Protein AF-A0A844WUI6-F1 (afdb_monomer_lite)

Secondary structure (DSSP, 8-state):
-HHHHHHHTS-S-------HHHHHHHHHHHHHS--HHHHHHTS--GGGS-PPTT----SSS---TTGGGTT-TTS-GGG-----SSEETHHHHHHHHHHHHHHHS-TT--EEEEEEE----HHHHHHTT-----TTTTSEEEEEEE-S-TTS-HHHHHHHHHHHHHHHS-EEESSSSSSSEEE-B-SSS--TT-S-B-SSSEEEE-TTS-GGGS-GGGEESSHHHHH-S-HHHHHHTT-

Foldseek 3Di:
DLLLCCCQPVVHHSPVDCDPVVLVSVLVLPVVQACQQQQVLAFAPLVVFDFDPPDDDDPRQEDQPPVVQQLPPVDQLFQRLTQQRAAQLVVVVLSSQLQSCLCRVDPQNKHWPHFNYAAYYQRNCVRVVNNRGCQRSRWKTKTAMDGDDPVADLQNSQVVSVVSCVVGVQEDEDQPDAQGKYWDDEDPPDDPPRPTYDRRIIMIGRSSYDSVSRHSQSGDHGSCSSSDDRSVVVVVVVD

Radius of gyration: 18.49 Å; chains: 1; bounding box: 54×36×48 Å

Sequence (239 aa):
MIKQFQRDYMQVEETGVVDMNVIKAIDEFQDEYPIETYFTQAKCKCSTLKLVEGDKVCGGFGNGKFEKQKQDANTIEMYRKYEYPGLHRTLFWVLRAWKFYLSHFDQRNMKIELVKSGYRCWSDNNAHNFRKSTNHMGKALDIHMIYNNTKISLENLCDDAREVMISYCNAHYRWQVKNVISLEVGIREKKPEDTAIAATWIHFDVRSFELKYLEDKYFVKSAEQVNGLSMLSLITNKG

pLDDT: mean 94.05, std 6.81, range [44.25, 98.75]

Structure (mmCIF, N/CA/C/O backbone):
data_AF-A0A844WUI6-F1
#
_entry.id   AF-A0A844WUI6-F1
#
loop_
_atom_site.group_PDB
_atom_site.id
_atom_site.type_symbol
_atom_site.label_atom_id
_atom_site.label_alt_id
_atom_site.label_comp_id
_atom_site.label_asym_id
_atom_site.label_entity_id
_atom_site.label_seq_id
_atom_site.pdbx_PDB_ins_code
_atom_site.Cartn_x
_atom_site.Cartn_y
_atom_site.Cartn_z
_atom_site.occupancy
_atom_site.B_iso_or_equiv
_atom_site.auth_seq_id
_atom_site.auth_comp_id
_atom_site.auth_asym_id
_atom_site.auth_atom_id
_atom_site.pdbx_PDB_model_num
ATOM 1 N N . MET A 1 1 ? -11.986 -9.551 10.538 1.00 80.31 1 MET A N 1
ATOM 2 C CA . MET A 1 1 ? -12.064 -8.304 9.747 1.00 80.31 1 MET A CA 1
ATOM 3 C C . MET A 1 1 ? -13.369 -7.552 10.001 1.00 80.31 1 MET A C 1
ATOM 5 O O . MET A 1 1 ? -13.296 -6.532 10.657 1.00 80.31 1 MET A O 1
ATOM 9 N N . ILE A 1 2 ? -14.554 -8.056 9.615 1.00 92.75 2 ILE A N 1
ATOM 10 C CA . ILE A 1 2 ? -15.824 -7.322 9.850 1.00 92.75 2 ILE A CA 1
ATOM 11 C C . ILE A 1 2 ? -16.160 -7.148 11.334 1.00 92.75 2 ILE A C 1
ATOM 13 O O . ILE A 1 2 ? -16.448 -6.038 11.752 1.00 92.75 2 ILE A O 1
ATOM 17 N N . LYS A 1 3 ? -16.030 -8.202 12.148 1.00 95.88 3 LYS A N 1
ATOM 18 C CA . LYS A 1 3 ? -16.217 -8.104 13.607 1.00 95.88 3 LYS A CA 1
ATOM 19 C C . LYS A 1 3 ? -15.336 -7.028 14.252 1.00 95.88 3 LYS A C 1
ATOM 21 O O . LYS A 1 3 ? -15.798 -6.219 15.037 1.00 95.88 3 LYS A O 1
ATOM 26 N N . GLN A 1 4 ? -14.072 -6.975 13.836 1.00 95.00 4 GLN A N 1
ATOM 27 C CA . GLN A 1 4 ? -13.126 -5.965 14.297 1.00 95.00 4 GLN A CA 1
ATOM 28 C C . GLN A 1 4 ? -13.537 -4.549 13.875 1.00 95.00 4 GLN A C 1
ATOM 30 O O . GLN A 1 4 ? -13.488 -3.646 14.695 1.00 95.00 4 GLN A O 1
ATOM 35 N N . PHE A 1 5 ? -13.998 -4.361 12.637 1.00 96.19 5 PHE A N 1
ATOM 36 C CA . PHE A 1 5 ? -14.517 -3.073 12.172 1.00 96.19 5 PHE A CA 1
ATOM 37 C C . PHE A 1 5 ? -15.772 -2.633 12.947 1.00 96.19 5 PHE A C 1
ATOM 39 O O . PHE A 1 5 ? -15.874 -1.476 13.348 1.00 96.19 5 PHE A O 1
ATOM 46 N N . GLN A 1 6 ? -16.691 -3.566 13.223 1.00 97.56 6 GLN A N 1
ATOM 47 C CA . GLN A 1 6 ? -17.888 -3.317 14.032 1.00 97.56 6 GLN A CA 1
ATOM 48 C C . GLN A 1 6 ? -17.541 -2.882 15.462 1.00 97.56 6 GLN A C 1
ATOM 50 O O . GLN A 1 6 ? -18.113 -1.916 15.956 1.00 97.56 6 GLN A O 1
ATOM 55 N N . ARG A 1 7 ? -16.578 -3.547 16.110 1.00 96.62 7 ARG A N 1
ATOM 56 C CA . ARG A 1 7 ? -16.126 -3.169 17.455 1.00 96.62 7 ARG A CA 1
ATOM 57 C C . ARG A 1 7 ? -15.369 -1.847 17.457 1.00 96.62 7 ARG A C 1
ATOM 59 O O . ARG A 1 7 ? -15.679 -0.968 18.252 1.00 96.62 7 ARG A O 1
ATOM 66 N N . ASP A 1 8 ? -14.342 -1.741 16.620 1.00 96.12 8 ASP A N 1
ATOM 67 C CA . ASP A 1 8 ? -13.336 -0.692 16.769 1.00 96.12 8 ASP A CA 1
ATOM 68 C C . ASP A 1 8 ? -13.827 0.635 16.172 1.00 96.12 8 ASP A C 1
ATOM 70 O O . ASP A 1 8 ? -13.679 1.670 16.815 1.00 96.12 8 ASP A O 1
ATOM 74 N N . TYR A 1 9 ? -14.419 0.608 14.970 1.00 97.06 9 TYR A N 1
ATOM 75 C CA . TYR A 1 9 ? -14.884 1.813 14.273 1.00 97.06 9 TYR A CA 1
ATOM 76 C C . TYR A 1 9 ? -16.357 2.112 14.552 1.00 97.06 9 TYR A C 1
ATOM 78 O O . TYR A 1 9 ? -16.684 3.205 15.001 1.00 97.06 9 TYR A O 1
ATOM 86 N N . MET A 1 10 ? -17.248 1.139 14.325 1.00 97.31 10 MET A N 1
ATOM 87 C CA . MET A 1 10 ? -18.690 1.371 14.496 1.00 97.31 10 MET A CA 1
ATOM 88 C C . MET A 1 10 ? -19.119 1.416 15.969 1.00 97.31 10 MET A C 1
ATOM 90 O O . MET A 1 10 ? -20.184 1.946 16.268 1.00 97.31 10 MET A O 1
ATOM 94 N N . GLN A 1 11 ? -18.318 0.844 16.876 1.00 96.62 11 GLN A N 1
ATOM 95 C CA . GLN A 1 11 ? -18.611 0.731 18.309 1.00 96.62 11 GLN A CA 1
ATOM 96 C C . GLN A 1 11 ? -19.948 0.027 18.605 1.00 96.62 11 GLN A C 1
ATOM 98 O O . GLN A 1 11 ? -20.700 0.416 19.500 1.00 96.62 11 GLN A O 1
ATOM 103 N N . VAL A 1 12 ? -20.234 -1.042 17.854 1.00 96.81 12 VAL A N 1
ATOM 104 C CA . VAL A 1 12 ? -21.429 -1.892 18.002 1.00 96.81 12 VAL A CA 1
ATOM 105 C C . VAL A 1 12 ? -21.049 -3.348 18.293 1.00 96.81 12 VAL A C 1
ATOM 107 O O . VAL A 1 12 ? -19.878 -3.727 18.245 1.00 96.81 12 VAL A O 1
ATOM 110 N N . GLU A 1 13 ? -22.045 -4.189 18.586 1.00 95.62 13 GLU A N 1
ATOM 111 C CA . GLU A 1 13 ? -21.840 -5.626 18.792 1.00 95.62 13 GLU A CA 1
ATOM 112 C C . GLU A 1 13 ? -21.212 -6.310 17.561 1.00 95.62 13 GLU A C 1
ATOM 114 O O . GLU A 1 13 ? -21.586 -6.071 16.411 1.00 95.62 13 GLU A O 1
ATOM 119 N N . GLU A 1 14 ? -20.276 -7.227 17.812 1.00 96.50 14 GLU A N 1
ATOM 120 C CA . GLU A 1 14 ? -19.499 -7.951 16.799 1.00 96.50 14 GLU A CA 1
ATOM 121 C C . GLU A 1 14 ? -20.254 -9.119 16.153 1.00 96.50 14 GLU A C 1
ATOM 123 O O . GLU A 1 14 ? -19.810 -10.279 16.156 1.00 96.50 14 GLU A O 1
ATOM 128 N N . THR A 1 15 ? -21.405 -8.821 15.561 1.00 96.25 15 THR A N 1
ATOM 129 C CA . THR A 1 15 ? -22.266 -9.829 14.928 1.00 96.25 15 THR A CA 1
ATOM 130 C C . THR A 1 15 ? -21.562 -10.533 13.763 1.00 96.25 15 THR A C 1
ATOM 132 O O . THR A 1 15 ? -21.819 -11.702 13.479 1.00 96.25 15 THR A O 1
ATOM 135 N N . GLY A 1 16 ? -20.634 -9.845 13.091 1.00 95.62 16 GLY A N 1
ATOM 136 C CA . GLY A 1 16 ? -19.990 -10.292 11.857 1.00 95.62 16 GLY A CA 1
ATOM 137 C C . GLY A 1 16 ? -20.902 -10.234 10.628 1.00 95.62 16 GLY A C 1
ATOM 138 O O . GLY A 1 16 ? -20.466 -10.613 9.541 1.00 95.62 16 GLY A O 1
ATOM 139 N N . VAL A 1 17 ? -22.142 -9.767 10.787 1.00 95.31 17 VAL A N 1
ATOM 140 C CA . VAL A 1 17 ? -23.123 -9.613 9.710 1.00 95.31 17 VAL A CA 1
ATOM 141 C C . VAL A 1 17 ? -22.886 -8.284 8.999 1.00 95.31 17 VAL A C 1
ATOM 143 O O . VAL A 1 17 ? -22.816 -7.244 9.643 1.00 95.31 17 VAL A O 1
ATOM 146 N N . VAL A 1 18 ? -22.782 -8.313 7.670 1.00 93.94 18 VAL A N 1
ATOM 147 C CA . VAL A 1 18 ? -22.685 -7.104 6.839 1.00 93.94 18 VAL A CA 1
ATOM 148 C C . VAL A 1 18 ? -24.097 -6.652 6.475 1.00 93.94 18 VAL A C 1
ATOM 150 O O . VAL A 1 18 ? -24.656 -7.086 5.469 1.00 93.94 18 VAL A O 1
ATOM 153 N N . ASP A 1 19 ? -24.688 -5.827 7.335 1.00 93.75 19 ASP A N 1
ATOM 154 C CA . ASP A 1 19 ? -25.994 -5.205 7.115 1.00 93.75 19 ASP A CA 1
ATOM 155 C C . ASP A 1 19 ? -25.863 -3.798 6.503 1.00 93.75 19 ASP A C 1
ATOM 157 O O . ASP A 1 19 ? -24.768 -3.330 6.177 1.00 93.75 19 ASP A O 1
ATOM 161 N N . MET A 1 20 ? -26.988 -3.092 6.352 1.00 93.75 20 MET A N 1
ATOM 162 C CA . MET A 1 20 ? -26.961 -1.742 5.790 1.00 93.75 20 MET A CA 1
ATOM 163 C C . MET A 1 20 ? -26.235 -0.710 6.656 1.00 93.75 20 MET A C 1
ATOM 165 O O . MET A 1 20 ? -25.758 0.284 6.110 1.00 93.75 20 MET A O 1
ATOM 169 N N . ASN A 1 21 ? -26.125 -0.921 7.967 1.00 95.25 21 ASN A N 1
ATOM 170 C CA . ASN A 1 21 ? -25.366 -0.022 8.831 1.00 95.25 21 ASN A CA 1
ATOM 171 C C . ASN A 1 21 ? -23.865 -0.236 8.625 1.00 95.25 21 ASN A C 1
ATOM 173 O O . ASN A 1 21 ? -23.134 0.739 8.495 1.00 95.25 21 ASN A O 1
ATOM 177 N N . VAL A 1 22 ? -23.417 -1.490 8.493 1.00 95.88 22 VAL A N 1
ATOM 178 C CA . VAL A 1 22 ? -22.022 -1.800 8.136 1.00 95.88 22 VAL A CA 1
ATOM 179 C C . VAL A 1 22 ? -21.662 -1.200 6.778 1.00 95.88 22 VAL A C 1
ATOM 181 O O . VAL A 1 22 ? -20.587 -0.630 6.626 1.00 95.88 22 VAL A O 1
ATOM 184 N N . ILE A 1 23 ? -22.557 -1.295 5.793 1.00 94.56 23 ILE A N 1
ATOM 185 C CA . ILE A 1 23 ? -22.323 -0.728 4.460 1.00 94.56 23 ILE A CA 1
ATOM 186 C C . ILE A 1 23 ? -22.157 0.795 4.509 1.00 94.56 23 ILE A C 1
ATOM 188 O O . ILE A 1 23 ? -21.194 1.307 3.943 1.00 94.56 23 ILE A O 1
ATOM 192 N N . LYS A 1 24 ? -23.049 1.505 5.209 1.00 95.31 24 LYS A N 1
ATOM 193 C CA . LYS A 1 24 ? -22.931 2.960 5.396 1.00 95.31 24 LYS A CA 1
ATOM 194 C C . LYS A 1 24 ? -21.651 3.331 6.141 1.00 95.31 24 LYS A C 1
ATOM 196 O O . LYS A 1 24 ? -20.942 4.222 5.696 1.00 95.31 24 LYS A O 1
ATOM 201 N N . ALA A 1 25 ? -21.309 2.587 7.191 1.00 97.06 25 ALA A N 1
ATOM 202 C CA . ALA A 1 25 ? -20.088 2.812 7.955 1.00 97.06 25 ALA A CA 1
ATOM 203 C C . ALA A 1 25 ? -18.814 2.621 7.110 1.00 97.06 25 ALA A C 1
ATOM 205 O O . ALA A 1 25 ? -17.827 3.312 7.327 1.00 97.06 25 ALA A O 1
ATOM 206 N N . ILE A 1 26 ? -18.804 1.709 6.130 1.00 95.69 26 ILE A N 1
ATOM 207 C CA . ILE A 1 26 ? -17.669 1.572 5.199 1.00 95.69 26 ILE A CA 1
ATOM 208 C C . ILE A 1 26 ? -17.526 2.820 4.317 1.00 95.69 26 ILE A C 1
ATOM 210 O O . ILE A 1 26 ? -16.400 3.270 4.092 1.00 95.69 26 ILE A O 1
ATOM 214 N N . ASP A 1 27 ? -18.642 3.369 3.828 1.00 95.31 27 ASP A N 1
ATOM 215 C CA . ASP A 1 27 ? -18.644 4.604 3.037 1.00 95.31 27 ASP A CA 1
ATOM 216 C C . ASP A 1 27 ? -18.188 5.803 3.901 1.00 95.31 27 ASP A C 1
ATOM 218 O O . ASP A 1 27 ? -17.295 6.545 3.499 1.00 95.31 27 ASP A O 1
ATOM 222 N N . GLU A 1 28 ? -18.690 5.928 5.133 1.00 97.12 28 GLU A N 1
ATOM 223 C CA . GLU A 1 28 ? -18.267 6.957 6.103 1.00 97.12 28 GLU A CA 1
ATOM 224 C C . GLU A 1 28 ? -16.770 6.851 6.440 1.00 97.12 28 GLU A C 1
ATOM 226 O O . GLU A 1 28 ? -16.035 7.839 6.372 1.00 97.12 28 GLU A O 1
ATOM 231 N N . PHE A 1 29 ? -16.271 5.636 6.687 1.00 97.12 29 PHE A N 1
ATOM 232 C CA . PHE A 1 29 ? -14.852 5.381 6.936 1.00 97.12 29 PHE A CA 1
ATOM 233 C C . PHE A 1 29 ? -13.970 5.787 5.745 1.00 97.12 29 PHE A C 1
ATOM 235 O O . PHE A 1 29 ? -12.839 6.264 5.897 1.00 97.12 29 PHE A O 1
ATOM 242 N N . GLN A 1 30 ? -14.466 5.597 4.524 1.00 95.88 30 GLN A N 1
ATOM 243 C CA . GLN A 1 30 ? -13.781 6.063 3.327 1.00 95.88 30 GLN A CA 1
ATOM 244 C C . GLN A 1 30 ? -13.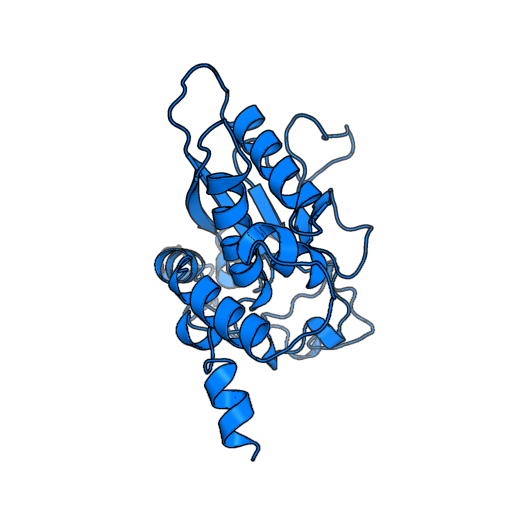734 7.598 3.256 1.00 95.88 30 GLN A C 1
ATOM 246 O O . GLN A 1 30 ? -12.728 8.162 2.817 1.00 95.88 30 GLN A O 1
ATOM 251 N N . ASP A 1 31 ? -14.764 8.297 3.699 1.00 95.31 31 ASP A N 1
ATOM 252 C CA . ASP A 1 31 ? -14.776 9.757 3.636 1.00 95.31 31 ASP A CA 1
ATOM 253 C C . ASP A 1 31 ? -13.916 10.383 4.751 1.00 95.31 31 ASP A C 1
ATOM 255 O O . ASP A 1 31 ? -13.188 11.349 4.509 1.00 95.31 31 ASP A O 1
ATOM 259 N N . GLU A 1 32 ? -13.885 9.777 5.941 1.00 96.88 32 GLU A N 1
ATOM 260 C CA . GLU A 1 32 ? -13.089 10.250 7.085 1.00 96.88 32 GLU A CA 1
ATOM 261 C C . GLU A 1 32 ? -11.569 10.106 6.903 1.00 96.88 32 GLU A C 1
ATOM 263 O O . GLU A 1 32 ? -10.791 10.898 7.445 1.00 96.88 32 GLU A O 1
ATOM 268 N N . TYR A 1 33 ? -11.114 9.103 6.142 1.00 96.62 33 TYR A N 1
ATOM 269 C CA . TYR A 1 33 ? -9.687 8.766 6.030 1.00 96.62 33 TYR A CA 1
ATOM 270 C C . TYR A 1 33 ? -9.085 9.001 4.633 1.00 96.62 33 TYR A C 1
ATOM 272 O O . TYR A 1 33 ? -8.390 8.109 4.146 1.00 96.62 33 TYR A O 1
ATOM 280 N N . PRO A 1 34 ? -9.211 10.187 4.005 1.00 96.56 34 PRO A N 1
ATOM 281 C CA . PRO A 1 34 ? -8.860 10.433 2.598 1.00 96.56 34 PRO A CA 1
ATOM 282 C C . PRO A 1 34 ? -7.427 10.022 2.219 1.00 96.56 34 PRO A C 1
ATOM 284 O O . PRO A 1 34 ? -6.502 10.050 3.050 1.00 96.56 34 PRO A O 1
ATOM 287 N N . ILE A 1 35 ? -7.236 9.642 0.951 1.00 97.50 35 ILE A N 1
ATOM 288 C CA . ILE A 1 35 ? -5.990 9.040 0.435 1.00 97.50 35 ILE A CA 1
ATOM 289 C C . ILE A 1 35 ? -5.405 9.744 -0.793 1.00 97.50 35 ILE A C 1
ATOM 291 O O . ILE A 1 35 ? -4.361 9.326 -1.283 1.00 97.50 35 ILE A O 1
ATOM 295 N N . GLU A 1 36 ? -6.017 10.817 -1.280 1.00 97.81 36 GLU A N 1
ATOM 296 C CA . GLU A 1 36 ? -5.705 11.496 -2.545 1.00 97.81 36 GLU A CA 1
ATOM 297 C C . GLU A 1 36 ? -4.240 11.951 -2.604 1.00 97.81 36 GLU A C 1
ATOM 299 O O . GLU A 1 36 ? -3.520 11.676 -3.574 1.00 97.81 36 GLU A O 1
ATOM 304 N N . THR A 1 37 ? -3.765 12.588 -1.530 1.00 98.00 37 THR A N 1
ATOM 305 C CA . THR A 1 37 ? -2.371 13.036 -1.403 1.00 98.00 37 THR A CA 1
ATOM 306 C C . THR A 1 37 ? -1.406 11.852 -1.415 1.00 98.00 37 THR A C 1
ATOM 308 O O . THR A 1 37 ? -0.438 11.850 -2.177 1.00 98.00 37 THR A O 1
ATOM 311 N N . TYR A 1 38 ? -1.691 10.808 -0.633 1.00 98.38 38 TYR A N 1
ATOM 312 C CA . TYR A 1 38 ? -0.857 9.605 -0.556 1.00 98.38 38 TYR A CA 1
ATOM 313 C C . TYR A 1 38 ? -0.834 8.840 -1.885 1.00 98.38 38 TYR A C 1
ATOM 315 O O . TYR A 1 38 ? 0.219 8.381 -2.326 1.00 98.38 38 TYR A O 1
ATOM 323 N N . PHE A 1 39 ? -1.973 8.757 -2.573 1.00 98.56 39 PHE A N 1
ATOM 324 C CA . PHE A 1 39 ? -2.087 8.131 -3.886 1.00 98.56 39 PHE A CA 1
ATOM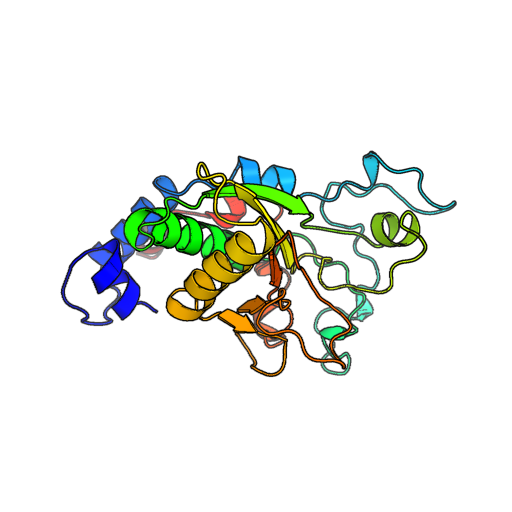 325 C C . PHE A 1 39 ? -1.269 8.882 -4.935 1.00 98.56 39 PHE A C 1
ATOM 327 O O . PHE A 1 39 ? -0.542 8.276 -5.723 1.00 98.56 39 PHE A O 1
ATOM 334 N N . THR A 1 40 ? -1.336 10.214 -4.924 1.00 98.38 40 THR A N 1
ATOM 335 C CA . THR A 1 40 ? -0.541 11.054 -5.826 1.00 98.38 40 THR A CA 1
ATOM 336 C C . THR A 1 40 ? 0.955 10.864 -5.590 1.00 98.38 40 THR A C 1
ATOM 338 O O . THR A 1 40 ? 1.709 10.680 -6.545 1.00 98.38 40 THR A O 1
ATOM 341 N N . GLN A 1 41 ? 1.380 10.825 -4.326 1.00 98.56 41 GLN A N 1
ATOM 342 C CA . GLN A 1 41 ? 2.769 10.574 -3.937 1.00 98.56 41 GLN A CA 1
ATOM 343 C C . GLN A 1 41 ? 3.268 9.168 -4.317 1.00 98.56 41 GLN A C 1
ATOM 345 O O . GLN A 1 41 ? 4.464 8.987 -4.570 1.00 98.56 41 GLN A O 1
ATOM 350 N N . ALA A 1 42 ? 2.361 8.189 -4.385 1.00 98.62 42 ALA A N 1
ATOM 351 C CA . ALA A 1 42 ? 2.653 6.808 -4.750 1.00 98.62 42 ALA A CA 1
ATOM 352 C C . ALA A 1 42 ? 2.892 6.600 -6.256 1.00 98.62 42 ALA A C 1
ATOM 354 O O . ALA A 1 42 ? 3.329 5.520 -6.647 1.00 98.62 42 ALA A O 1
ATOM 355 N N . LYS A 1 43 ? 2.615 7.583 -7.123 1.00 98.56 43 LYS A N 1
ATOM 356 C CA . LYS A 1 43 ? 2.861 7.457 -8.569 1.00 98.56 43 LYS A CA 1
ATOM 357 C C . LYS A 1 43 ? 4.359 7.340 -8.872 1.00 98.56 43 LYS A C 1
ATOM 359 O O . LYS A 1 43 ? 5.205 7.876 -8.155 1.00 98.56 43 LYS A O 1
ATOM 364 N N . CYS A 1 44 ? 4.685 6.650 -9.964 1.00 98.44 44 CYS A N 1
ATOM 365 C CA . CYS A 1 44 ? 6.068 6.474 -10.391 1.00 98.44 44 CYS A CA 1
ATOM 366 C C . CYS A 1 44 ? 6.746 7.805 -10.727 1.00 98.44 44 CYS A C 1
ATOM 368 O O . CYS A 1 44 ? 6.172 8.644 -11.420 1.00 98.44 44 CYS A O 1
ATOM 370 N N . LYS A 1 45 ? 7.997 7.962 -10.277 1.00 97.19 45 LYS A N 1
ATOM 371 C CA . LYS A 1 45 ? 8.789 9.195 -10.407 1.00 97.19 45 LYS A CA 1
ATOM 372 C C . LYS A 1 45 ? 9.817 9.131 -11.540 1.00 97.19 45 LYS A C 1
ATOM 374 O O . LYS A 1 45 ? 10.660 10.008 -11.645 1.00 97.19 45 LYS A O 1
ATOM 379 N N . CYS A 1 46 ? 9.737 8.138 -12.432 1.00 97.75 46 CYS A N 1
ATOM 380 C CA . CYS A 1 46 ? 10.691 7.981 -13.538 1.00 97.75 46 CYS A CA 1
ATOM 381 C C . CYS A 1 46 ? 10.806 9.209 -14.463 1.00 97.75 46 CYS A C 1
ATOM 383 O O . CYS A 1 46 ? 11.848 9.399 -15.080 1.00 97.75 46 CYS A O 1
ATOM 385 N N . SER A 1 47 ? 9.781 10.066 -14.534 1.00 96.94 47 SER A N 1
ATOM 386 C CA . SER A 1 47 ? 9.822 11.331 -15.280 1.00 96.94 47 SER A CA 1
ATOM 387 C C . SER A 1 47 ? 10.812 12.349 -14.709 1.00 96.94 47 SER A C 1
ATOM 389 O O . SER A 1 47 ? 11.237 13.248 -15.427 1.00 96.94 47 SER A O 1
ATOM 391 N N . THR A 1 48 ? 11.187 12.221 -13.433 1.00 96.62 48 THR A N 1
ATOM 392 C CA . THR A 1 48 ? 12.139 13.111 -12.757 1.00 96.62 48 THR A CA 1
ATOM 393 C C . THR A 1 48 ? 13.562 12.552 -12.758 1.00 96.62 48 THR A C 1
ATOM 395 O O . THR A 1 48 ? 14.436 13.111 -12.099 1.00 96.62 48 THR A O 1
ATOM 398 N N . LEU A 1 49 ? 13.799 11.417 -13.422 1.00 96.69 49 LEU A N 1
ATOM 399 C CA . LEU A 1 49 ? 15.080 10.716 -13.423 1.00 96.69 49 LEU A CA 1
ATOM 400 C C . LEU A 1 49 ? 15.779 10.853 -14.776 1.00 96.69 49 LEU A C 1
ATOM 402 O O . LEU A 1 49 ? 15.144 10.964 -15.824 1.00 96.69 49 LEU A O 1
ATOM 406 N N . LYS A 1 50 ? 17.111 10.756 -14.760 1.00 97.12 50 LYS A N 1
ATOM 407 C CA . LYS A 1 50 ? 17.891 10.526 -15.978 1.00 97.12 50 LYS A CA 1
ATOM 408 C C . LYS A 1 50 ? 17.762 9.053 -16.364 1.00 97.12 50 LYS A C 1
ATOM 410 O O . LYS A 1 50 ? 18.357 8.193 -15.720 1.00 97.12 50 LYS A O 1
ATOM 415 N N . LEU A 1 51 ? 16.961 8.772 -17.387 1.00 97.31 51 LEU A N 1
ATOM 416 C CA . LEU A 1 51 ? 16.722 7.406 -17.848 1.00 97.31 51 LEU A CA 1
ATOM 417 C C . LEU A 1 51 ? 17.925 6.833 -18.602 1.00 97.31 51 LEU A C 1
ATOM 419 O O . LEU A 1 51 ? 18.720 7.565 -19.196 1.00 97.31 51 LEU A O 1
ATOM 423 N N . VAL A 1 52 ? 18.029 5.504 -18.579 1.00 96.88 52 VAL A N 1
ATOM 424 C CA . VAL A 1 52 ? 18.947 4.752 -19.440 1.00 96.88 52 VAL A CA 1
ATOM 425 C C . VAL A 1 52 ? 18.486 4.884 -20.894 1.00 96.88 52 VAL A C 1
ATOM 427 O O . VAL A 1 52 ? 17.292 5.008 -21.170 1.00 96.88 52 VAL A O 1
ATOM 430 N N . GLU A 1 53 ? 19.428 4.873 -21.834 1.00 96.38 53 GLU A N 1
ATOM 431 C CA . GLU A 1 53 ? 19.119 4.934 -23.261 1.00 96.38 53 GLU A CA 1
ATOM 432 C C . GLU A 1 53 ? 18.129 3.828 -23.671 1.00 96.38 53 GLU A C 1
ATOM 434 O O . GLU A 1 53 ? 18.269 2.665 -23.291 1.00 96.38 53 GLU A O 1
ATOM 439 N N . GLY A 1 54 ? 17.090 4.208 -24.421 1.00 94.12 54 GLY A N 1
ATOM 440 C CA . GLY A 1 54 ? 16.024 3.307 -24.871 1.00 94.12 54 GLY A CA 1
ATOM 441 C C . GLY A 1 54 ? 14.870 3.100 -23.881 1.00 94.12 54 GLY A C 1
ATOM 442 O O . GLY A 1 54 ? 13.823 2.580 -24.278 1.00 94.12 54 GLY A O 1
ATOM 443 N N . ASP A 1 55 ? 14.999 3.531 -22.623 1.00 96.25 55 ASP A N 1
ATOM 444 C CA . ASP A 1 55 ? 13.881 3.521 -21.679 1.00 96.25 55 ASP A CA 1
ATOM 445 C C . ASP A 1 55 ? 12.899 4.680 -21.914 1.00 96.25 55 ASP A C 1
ATOM 447 O O . ASP A 1 55 ? 13.238 5.727 -22.465 1.00 96.25 55 ASP A O 1
ATOM 451 N N . LYS A 1 56 ? 11.644 4.480 -21.491 1.00 96.69 56 LYS A N 1
ATOM 452 C CA . LYS A 1 56 ? 10.550 5.440 -21.679 1.00 96.69 56 LYS A CA 1
ATOM 453 C C . LYS A 1 56 ? 9.960 5.854 -20.340 1.00 96.69 56 LYS A C 1
ATOM 455 O O . LYS A 1 56 ? 9.657 5.008 -19.498 1.00 96.69 56 LYS A O 1
ATOM 460 N N . VAL A 1 57 ? 9.714 7.151 -20.182 1.00 97.50 57 VAL A N 1
ATOM 461 C CA . VAL A 1 57 ? 8.920 7.680 -19.068 1.00 97.50 57 VAL A CA 1
ATOM 462 C C . VAL A 1 57 ? 7.528 7.041 -19.097 1.00 97.50 57 VAL A C 1
ATOM 464 O O . VAL A 1 57 ? 6.904 6.972 -20.154 1.00 97.50 57 VAL A O 1
ATOM 467 N N . CYS A 1 58 ? 7.044 6.571 -17.946 1.00 97.69 58 CYS A N 1
ATOM 468 C CA . CYS A 1 58 ? 5.684 6.049 -17.807 1.00 97.69 58 CYS A CA 1
ATOM 469 C C . CYS A 1 58 ? 4.705 7.127 -17.320 1.00 97.69 58 CYS A C 1
ATOM 471 O O . CYS A 1 58 ? 5.104 8.098 -16.679 1.00 97.69 58 CYS A O 1
ATOM 473 N N . GLY A 1 59 ? 3.403 6.916 -17.534 1.00 96.06 59 GLY A N 1
ATOM 474 C CA . GLY A 1 59 ? 2.329 7.799 -17.045 1.00 96.06 59 GLY A CA 1
ATOM 475 C C . GLY A 1 59 ? 2.023 7.677 -15.543 1.00 96.06 59 GLY A C 1
ATOM 476 O O . GLY A 1 59 ? 0.895 7.922 -15.128 1.00 96.06 59 GLY A O 1
ATOM 477 N N . GLY A 1 60 ? 2.989 7.223 -14.739 1.00 97.56 60 GLY A N 1
ATOM 478 C CA . GLY A 1 60 ? 2.845 6.958 -13.303 1.00 97.56 60 GLY A CA 1
ATOM 479 C C . GLY A 1 60 ? 2.659 5.482 -12.924 1.00 97.56 60 GLY A C 1
ATOM 480 O O . GLY A 1 60 ? 2.870 5.152 -11.759 1.00 97.56 60 GLY A O 1
ATOM 481 N N . PHE A 1 61 ? 2.333 4.600 -13.881 1.00 97.81 61 PHE A N 1
ATOM 482 C CA . PHE A 1 61 ? 1.977 3.188 -13.635 1.00 97.81 61 PHE A CA 1
ATOM 483 C C . PHE A 1 61 ? 2.572 2.209 -14.662 1.00 97.81 61 PHE A C 1
ATOM 485 O O . PHE A 1 61 ? 1.859 1.382 -15.228 1.00 97.81 61 PHE A O 1
ATOM 492 N N . GLY A 1 62 ? 3.875 2.318 -14.929 1.00 97.12 62 GLY A N 1
ATOM 493 C CA . GLY A 1 62 ? 4.572 1.399 -15.835 1.00 97.12 62 GLY A CA 1
ATOM 494 C C . GLY A 1 62 ? 4.197 1.568 -17.309 1.00 97.12 62 GLY A C 1
ATOM 495 O O . GLY A 1 62 ? 3.361 2.392 -17.677 1.00 97.12 62 GLY A O 1
ATOM 496 N N . ASN A 1 63 ? 4.870 0.799 -18.159 1.00 96.88 63 ASN A N 1
ATOM 497 C CA . ASN A 1 63 ? 4.696 0.772 -19.611 1.00 96.88 63 ASN A CA 1
ATOM 498 C C . ASN A 1 63 ? 4.210 -0.610 -20.099 1.00 96.88 63 ASN A C 1
ATOM 500 O O . ASN A 1 63 ? 4.346 -0.925 -21.280 1.00 96.88 63 ASN A O 1
ATOM 504 N N . GLY A 1 64 ? 3.682 -1.447 -19.196 1.00 95.69 64 GLY A N 1
ATOM 505 C CA . GLY A 1 64 ? 3.162 -2.782 -19.512 1.00 95.69 64 GLY A CA 1
ATOM 506 C C . GLY A 1 64 ? 4.239 -3.810 -19.871 1.00 95.69 64 GLY A C 1
ATOM 507 O O . GLY A 1 64 ? 3.957 -4.779 -20.577 1.00 95.69 64 GLY A O 1
ATOM 508 N N . LYS A 1 65 ? 5.492 -3.622 -19.429 1.00 96.75 65 LYS A N 1
ATOM 509 C CA . LYS A 1 65 ? 6.562 -4.584 -19.733 1.00 96.75 65 LYS A CA 1
ATOM 510 C C . LYS A 1 65 ? 6.278 -5.956 -19.098 1.00 96.75 65 LYS A C 1
ATOM 512 O O . LYS A 1 65 ? 5.692 -6.064 -18.022 1.00 96.75 65 LYS A O 1
ATOM 517 N N . PHE A 1 66 ? 6.779 -7.005 -19.758 1.00 96.94 66 PHE A N 1
ATOM 518 C CA . PHE A 1 66 ? 6.685 -8.411 -19.331 1.00 96.94 66 PHE A CA 1
ATOM 519 C C . PHE A 1 66 ? 5.252 -8.961 -19.211 1.00 96.94 66 PHE A C 1
ATOM 521 O O . PHE A 1 66 ? 4.993 -9.829 -18.381 1.00 96.94 66 PHE A O 1
ATOM 528 N N . GLU A 1 67 ? 4.335 -8.519 -20.075 1.00 96.81 67 GLU A N 1
ATOM 529 C CA . GLU A 1 67 ? 2.929 -8.957 -20.096 1.00 96.81 67 GLU A CA 1
ATOM 530 C C . GLU A 1 67 ? 2.744 -10.482 -20.157 1.00 96.81 67 GLU A C 1
ATOM 532 O O . GLU A 1 67 ? 1.836 -11.013 -19.532 1.00 96.81 67 GLU A O 1
ATOM 537 N N . LYS A 1 68 ? 3.657 -11.220 -20.803 1.00 96.81 68 LYS A N 1
ATOM 538 C CA . LYS A 1 68 ? 3.623 -12.696 -20.838 1.00 96.81 68 LYS A CA 1
ATOM 539 C C . LYS A 1 68 ? 3.671 -13.362 -19.452 1.00 96.81 68 LYS A C 1
ATOM 541 O O . LYS A 1 68 ? 3.320 -14.528 -19.347 1.00 96.81 68 LYS A O 1
ATOM 546 N N . GLN A 1 69 ? 4.127 -12.656 -18.412 1.00 96.75 69 GLN A N 1
ATOM 547 C CA . GLN A 1 69 ? 4.158 -13.166 -17.034 1.00 96.75 69 GLN A CA 1
ATOM 548 C C . GLN A 1 69 ? 2.893 -12.826 -16.233 1.00 96.75 69 GLN A C 1
ATOM 550 O O . GLN A 1 69 ? 2.763 -13.259 -15.081 1.00 96.75 69 GLN A O 1
ATOM 555 N N . LYS A 1 70 ? 1.971 -12.038 -16.799 1.00 95.12 70 LYS A N 1
ATOM 556 C CA . LYS A 1 70 ? 0.685 -11.716 -16.178 1.00 95.12 70 LYS A CA 1
ATOM 557 C C . LYS A 1 70 ? -0.072 -13.007 -15.900 1.00 95.12 70 LYS A C 1
ATOM 559 O O . LYS A 1 70 ? -0.323 -13.780 -16.816 1.00 95.12 70 LYS A O 1
ATOM 564 N N . GLN A 1 71 ? -0.435 -13.223 -14.636 1.00 94.75 71 GLN A N 1
ATOM 565 C CA . GLN A 1 71 ? -1.206 -14.395 -14.201 1.00 94.75 71 GLN A CA 1
ATOM 566 C C . GLN A 1 71 ? -0.594 -15.757 -14.609 1.00 94.75 71 GLN A C 1
ATOM 568 O O . GLN A 1 71 ? -1.273 -16.779 -14.570 1.00 94.75 71 GLN A O 1
ATOM 573 N N . ASP A 1 72 ? 0.700 -15.809 -14.945 1.00 95.94 72 ASP A N 1
ATOM 574 C CA . ASP A 1 72 ? 1.385 -17.066 -15.256 1.00 95.94 72 ASP A CA 1
ATOM 575 C C . ASP A 1 72 ? 1.683 -17.841 -13.968 1.00 95.94 72 ASP A C 1
ATOM 577 O O . ASP A 1 72 ? 2.587 -17.469 -13.218 1.00 95.94 72 ASP A O 1
ATOM 581 N N . ALA A 1 73 ? 0.957 -18.930 -13.720 1.00 94.38 73 ALA A N 1
ATOM 582 C CA . ALA A 1 73 ? 1.111 -19.755 -12.522 1.00 94.38 73 ALA A CA 1
ATOM 583 C C . ALA A 1 73 ? 2.522 -20.358 -12.346 1.00 94.38 73 ALA A C 1
ATOM 585 O O . ALA A 1 73 ? 2.883 -20.720 -11.227 1.00 94.38 73 ALA A O 1
ATOM 586 N N . ASN A 1 74 ? 3.335 -20.425 -13.408 1.00 95.25 74 ASN A N 1
ATOM 587 C CA . ASN A 1 74 ? 4.707 -20.940 -13.345 1.00 95.25 74 ASN A CA 1
ATOM 588 C C . ASN A 1 74 ? 5.724 -19.894 -12.865 1.00 95.25 74 ASN A C 1
ATOM 590 O O . ASN A 1 74 ? 6.855 -20.235 -12.516 1.00 95.25 74 ASN A O 1
ATOM 594 N N . THR A 1 75 ? 5.335 -18.619 -12.823 1.00 93.62 75 THR A N 1
ATOM 595 C CA . THR A 1 75 ? 6.175 -17.535 -12.319 1.00 93.62 75 THR A CA 1
ATOM 596 C C . THR A 1 75 ? 5.821 -17.247 -10.858 1.00 93.62 75 THR A C 1
ATOM 598 O O . THR A 1 75 ? 4.710 -16.817 -10.539 1.00 93.62 75 THR A O 1
ATOM 601 N N . ILE A 1 76 ? 6.775 -17.435 -9.942 1.00 91.81 76 ILE A N 1
ATOM 602 C CA . ILE A 1 76 ? 6.591 -17.060 -8.530 1.00 91.81 76 ILE A CA 1
ATOM 603 C C . ILE A 1 76 ? 6.471 -15.532 -8.435 1.00 91.81 76 ILE A C 1
ATOM 605 O O . ILE A 1 76 ? 7.308 -14.810 -8.979 1.00 91.81 76 ILE A O 1
ATOM 609 N N . GLU A 1 77 ? 5.469 -15.028 -7.704 1.00 92.88 77 GLU A N 1
ATOM 610 C CA . GLU A 1 77 ? 5.171 -13.586 -7.602 1.00 92.88 77 GLU A CA 1
ATOM 611 C C . GLU A 1 77 ? 6.377 -12.751 -7.174 1.00 92.88 77 GLU A C 1
ATOM 613 O O . GLU A 1 77 ? 6.591 -11.648 -7.677 1.00 92.88 77 GLU A O 1
ATOM 618 N N . MET A 1 78 ? 7.224 -13.300 -6.303 1.00 89.62 78 MET A N 1
ATOM 619 C CA . MET A 1 78 ? 8.416 -12.604 -5.841 1.00 89.62 78 MET A CA 1
ATOM 620 C C . MET A 1 78 ? 9.419 -12.276 -6.964 1.00 89.62 78 MET A C 1
ATOM 622 O O . MET A 1 78 ? 10.174 -11.318 -6.817 1.00 89.62 78 MET A O 1
ATOM 626 N N . TYR A 1 79 ? 9.414 -13.038 -8.061 1.00 91.81 79 TYR A N 1
ATOM 627 C CA . TYR A 1 79 ? 10.305 -12.876 -9.215 1.00 91.81 79 TYR A CA 1
ATOM 628 C C . TYR A 1 79 ? 9.576 -12.384 -10.471 1.00 91.81 79 TYR A C 1
ATOM 630 O O . TYR A 1 79 ? 10.202 -12.211 -11.522 1.00 91.81 79 TYR A O 1
ATOM 638 N N . ARG A 1 80 ? 8.262 -12.150 -10.379 1.00 95.25 80 ARG A N 1
ATOM 639 C CA . ARG A 1 80 ? 7.453 -11.664 -11.494 1.00 95.25 80 ARG A CA 1
ATOM 640 C C . ARG A 1 80 ? 7.908 -10.260 -11.886 1.00 95.25 80 ARG A C 1
ATOM 642 O O . ARG A 1 80 ? 7.953 -9.350 -11.058 1.00 95.25 80 ARG A O 1
ATOM 649 N N . LYS A 1 81 ? 8.244 -10.108 -13.165 1.00 97.06 81 LYS A N 1
ATOM 650 C CA . LYS A 1 81 ? 8.736 -8.881 -13.806 1.00 97.06 81 LYS A CA 1
ATOM 651 C C . LYS A 1 81 ? 7.628 -8.024 -14.409 1.00 97.06 81 LYS A C 1
ATOM 653 O O . LYS A 1 81 ? 7.914 -6.952 -14.932 1.00 97.06 81 LYS A O 1
ATOM 658 N N . TYR A 1 82 ? 6.398 -8.524 -14.393 1.00 97.94 82 TYR A N 1
ATOM 659 C CA . TYR A 1 82 ? 5.248 -7.840 -14.960 1.00 97.94 82 TYR A CA 1
ATOM 660 C C . TYR A 1 82 ? 5.003 -6.486 -14.287 1.00 97.94 82 TYR A C 1
ATOM 662 O O . TYR A 1 82 ? 4.934 -6.389 -13.061 1.00 97.94 82 TYR A O 1
ATOM 670 N N . GLU A 1 83 ? 4.854 -5.450 -15.109 1.00 98.19 83 GLU A N 1
ATOM 671 C CA . GLU A 1 83 ? 4.379 -4.139 -14.678 1.00 98.19 83 GLU A CA 1
ATOM 672 C C . GLU A 1 83 ? 2.854 -4.146 -14.597 1.00 98.19 83 GLU A C 1
ATOM 674 O O . GLU A 1 83 ? 2.168 -3.994 -15.608 1.00 98.19 83 GLU A O 1
ATOM 679 N N . TYR A 1 84 ? 2.328 -4.296 -13.383 1.00 98.12 84 TYR A N 1
ATOM 680 C CA . TYR A 1 84 ? 0.890 -4.249 -13.146 1.00 98.12 84 TYR A CA 1
ATOM 681 C C . TYR A 1 84 ? 0.291 -2.892 -13.556 1.00 98.12 84 TYR A C 1
ATOM 683 O O . TYR A 1 84 ? 0.952 -1.860 -13.393 1.00 98.12 84 TYR A O 1
ATOM 691 N N . PRO A 1 85 ? -0.961 -2.842 -14.049 1.00 97.75 85 PRO A N 1
ATOM 692 C CA . PRO A 1 85 ? -1.524 -1.652 -14.694 1.00 97.75 85 PRO A CA 1
ATOM 693 C C . PRO A 1 85 ? -2.055 -0.596 -13.704 1.00 97.75 85 PRO A C 1
ATOM 695 O O . PRO A 1 85 ? -3.069 0.051 -13.962 1.00 97.75 85 PRO A O 1
ATOM 698 N N . GLY A 1 86 ? -1.382 -0.396 -12.573 1.00 98.44 86 GLY A N 1
ATOM 699 C CA . GLY A 1 86 ? -1.801 0.515 -11.510 1.00 98.44 86 GLY A CA 1
ATOM 700 C C . GLY A 1 86 ? -1.184 0.148 -10.164 1.00 98.44 86 GLY A C 1
ATOM 701 O O . GLY A 1 86 ? -0.286 -0.687 -10.084 1.00 98.44 86 GLY A O 1
ATOM 702 N N . LEU A 1 87 ? -1.683 0.756 -9.093 1.00 98.69 87 LEU A N 1
ATOM 703 C CA . LEU A 1 87 ? -1.394 0.352 -7.717 1.00 98.69 87 LEU A CA 1
ATOM 704 C C . LEU A 1 87 ? -2.513 -0.548 -7.198 1.00 98.69 87 LEU A C 1
ATOM 706 O O . LEU A 1 87 ? -3.686 -0.285 -7.450 1.00 98.69 87 LEU A O 1
ATOM 710 N N . HIS A 1 88 ? -2.163 -1.594 -6.462 1.00 98.62 88 HIS A N 1
ATOM 711 C CA . HIS A 1 88 ? -3.127 -2.527 -5.909 1.00 98.62 88 HIS A CA 1
ATOM 712 C C . HIS A 1 88 ? -4.013 -1.823 -4.876 1.00 98.62 88 HIS A C 1
ATOM 714 O O . HIS A 1 88 ? -3.517 -1.241 -3.907 1.00 98.62 88 HIS A O 1
ATOM 720 N N . ARG A 1 89 ? -5.334 -1.899 -5.053 1.00 97.69 89 ARG A N 1
ATOM 721 C CA . ARG A 1 89 ? -6.316 -1.140 -4.264 1.00 97.69 89 ARG A CA 1
ATOM 722 C C . ARG A 1 89 ? -6.192 -1.370 -2.754 1.00 97.69 89 ARG A C 1
ATOM 724 O O . ARG A 1 89 ? -6.353 -0.430 -1.979 1.00 97.69 89 ARG A O 1
ATOM 731 N N . THR A 1 90 ? -5.856 -2.591 -2.332 1.00 97.56 90 THR A N 1
ATOM 732 C CA . THR A 1 90 ? -5.668 -2.936 -0.910 1.00 97.56 90 THR A CA 1
ATOM 733 C C . THR A 1 90 ? -4.632 -2.060 -0.211 1.00 97.56 90 THR A C 1
ATOM 735 O O . THR A 1 90 ? -4.813 -1.769 0.965 1.00 97.56 90 THR A O 1
ATOM 738 N N . LEU A 1 91 ? -3.594 -1.583 -0.911 1.00 98.56 91 LEU A N 1
ATOM 739 C CA . LEU A 1 91 ? -2.551 -0.752 -0.299 1.00 98.56 91 LEU A CA 1
ATOM 740 C C . LEU A 1 91 ? -3.136 0.500 0.366 1.00 98.56 91 LEU A C 1
ATOM 742 O O . LEU A 1 91 ? -2.723 0.888 1.455 1.00 98.56 91 LEU A O 1
ATOM 746 N N . PHE A 1 92 ? -4.143 1.098 -0.266 1.00 98.44 92 PHE A N 1
ATOM 747 C CA . PHE A 1 92 ? -4.771 2.321 0.220 1.00 98.44 92 PHE A CA 1
ATOM 748 C C . PHE A 1 92 ? -5.856 2.061 1.261 1.00 98.44 92 PHE A C 1
ATOM 750 O O . PHE A 1 92 ? -5.995 2.851 2.187 1.00 98.44 92 PHE A O 1
ATOM 757 N N . TRP A 1 93 ? -6.566 0.933 1.185 1.00 97.44 93 TRP A N 1
ATOM 758 C CA . TRP A 1 93 ? -7.470 0.517 2.266 1.00 97.44 93 TRP A CA 1
ATOM 759 C C . TRP A 1 93 ? -6.711 0.185 3.555 1.00 97.44 93 TRP A C 1
ATOM 761 O O . TRP A 1 93 ? -7.154 0.553 4.639 1.00 97.44 93 TRP A O 1
ATOM 771 N N . VAL A 1 94 ? -5.524 -0.416 3.438 1.00 97.50 94 VAL A N 1
ATOM 772 C CA . VAL A 1 94 ? -4.613 -0.619 4.574 1.00 97.50 94 VAL A CA 1
ATOM 773 C C . VAL A 1 94 ? -4.126 0.718 5.129 1.00 97.50 94 VAL A C 1
ATOM 775 O O . VAL A 1 94 ? -4.133 0.890 6.342 1.00 97.50 94 VAL A O 1
ATOM 778 N N . LEU A 1 95 ? -3.775 1.694 4.279 1.00 97.69 95 LEU A N 1
ATOM 779 C CA . LEU A 1 95 ? -3.434 3.042 4.754 1.00 97.69 95 LEU A CA 1
ATOM 780 C C . LEU A 1 95 ? -4.585 3.693 5.533 1.00 97.69 95 LEU A C 1
ATOM 782 O O . LEU A 1 95 ? -4.326 4.307 6.563 1.00 97.69 95 LEU A O 1
ATOM 786 N N . ARG A 1 96 ? -5.841 3.553 5.085 1.00 97.50 96 ARG A N 1
ATOM 787 C CA . ARG A 1 96 ? -7.019 4.070 5.810 1.00 97.50 96 ARG A CA 1
ATOM 788 C C . ARG A 1 96 ? -7.132 3.449 7.200 1.00 97.50 96 ARG A C 1
ATOM 790 O O . ARG A 1 96 ? -7.151 4.177 8.189 1.00 97.50 96 ARG A O 1
ATOM 797 N N . ALA A 1 97 ? -7.122 2.116 7.266 1.00 96.62 97 ALA A N 1
ATOM 798 C CA . ALA A 1 97 ? -7.141 1.370 8.524 1.00 96.62 97 ALA A CA 1
ATOM 799 C C . ALA A 1 97 ? -5.999 1.807 9.446 1.00 96.62 97 ALA A C 1
ATOM 801 O O . ALA A 1 97 ? -6.217 2.139 10.607 1.00 96.62 97 ALA A O 1
ATOM 802 N N . TRP A 1 98 ? -4.783 1.898 8.918 1.00 96.88 98 TRP A N 1
ATOM 803 C CA . TRP A 1 98 ? -3.626 2.271 9.713 1.00 96.88 98 TRP A CA 1
ATOM 804 C C . TRP A 1 98 ? -3.710 3.710 10.239 1.00 96.88 98 TRP A C 1
ATOM 806 O O . TRP A 1 98 ? -3.435 3.924 11.415 1.00 96.88 98 TRP A O 1
ATOM 816 N N . LYS A 1 99 ? -4.178 4.683 9.440 1.00 95.75 99 LYS A N 1
ATOM 817 C CA . LYS A 1 99 ? -4.449 6.058 9.913 1.00 95.75 99 LYS A CA 1
ATOM 818 C C . LYS A 1 99 ? -5.453 6.076 11.070 1.00 95.75 99 LYS A C 1
ATOM 820 O O . LYS A 1 99 ? -5.231 6.785 12.053 1.00 95.75 99 LYS A O 1
ATOM 825 N N . PHE A 1 100 ? -6.535 5.306 10.961 1.00 96.12 100 PHE A N 1
ATOM 826 C CA . PHE A 1 100 ? -7.527 5.164 12.027 1.00 96.12 100 PHE A CA 1
ATOM 827 C C . PHE A 1 100 ? -6.894 4.606 13.308 1.00 96.12 100 PHE A C 1
ATOM 829 O O . PHE A 1 100 ? -6.964 5.237 14.362 1.00 96.12 100 PHE A O 1
ATOM 836 N N . TYR A 1 101 ? -6.177 3.486 13.214 1.00 95.50 101 TYR A N 1
ATOM 837 C CA . TYR A 1 101 ? -5.580 2.854 14.391 1.00 95.50 101 TYR A CA 1
ATOM 838 C C . TYR A 1 101 ? -4.460 3.686 15.029 1.00 95.50 101 TYR A C 1
ATOM 840 O O . TYR A 1 101 ? -4.381 3.761 16.254 1.00 95.50 101 TYR A O 1
ATOM 848 N N . LEU A 1 102 ? -3.648 4.381 14.229 1.00 93.50 102 LEU A N 1
ATOM 849 C CA . LEU A 1 102 ? -2.642 5.324 14.733 1.00 93.50 102 LEU A CA 1
ATOM 850 C C . LEU A 1 102 ? -3.258 6.536 15.449 1.00 93.50 102 LEU A C 1
ATOM 852 O O . LEU A 1 102 ? -2.612 7.123 16.306 1.00 93.50 102 LEU A O 1
ATOM 856 N N . SER A 1 103 ? -4.482 6.941 15.105 1.00 88.69 103 SER A N 1
ATOM 857 C CA . SER A 1 103 ? -5.138 8.087 15.753 1.00 88.69 103 SER A CA 1
ATOM 858 C C . SER A 1 103 ? -5.945 7.708 16.995 1.00 88.69 103 SER A C 1
ATOM 860 O O . SER A 1 103 ? -6.079 8.538 17.890 1.00 88.69 103 SER A O 1
ATOM 862 N N . HIS A 1 104 ? -6.455 6.476 17.070 1.00 84.25 104 HIS A N 1
ATOM 863 C CA . HIS A 1 104 ? -7.403 6.067 18.116 1.00 84.25 104 HIS A CA 1
ATOM 864 C C . HIS A 1 104 ? -6.826 5.088 19.141 1.00 84.25 104 HIS A C 1
ATOM 866 O O . HIS A 1 104 ? -7.270 5.067 20.286 1.00 84.25 104 HIS A O 1
ATOM 872 N N . PHE A 1 105 ? -5.834 4.285 18.756 1.00 73.00 105 PHE A N 1
ATOM 873 C CA . PHE A 1 105 ? -5.312 3.195 19.589 1.00 73.00 105 PHE A CA 1
ATOM 874 C C . PHE A 1 105 ? -3.841 3.380 19.955 1.00 73.00 105 PHE A C 1
ATOM 876 O O . PHE A 1 105 ? -3.257 2.547 20.648 1.00 73.00 105 PHE A O 1
ATOM 883 N N . ASP A 1 106 ? -3.245 4.490 19.525 1.00 69.06 106 ASP A N 1
ATOM 884 C CA . ASP A 1 106 ? -1.876 4.840 19.840 1.00 69.06 106 ASP A CA 1
ATOM 885 C C . ASP A 1 106 ? -1.801 6.077 20.743 1.00 69.06 106 ASP A C 1
ATOM 887 O O . ASP A 1 106 ? -2.093 7.200 20.339 1.00 69.06 106 ASP A O 1
ATOM 891 N N . GLN A 1 107 ? -1.324 5.886 21.973 1.00 67.75 107 GLN A N 1
ATOM 892 C CA . GLN A 1 107 ? -1.092 6.989 22.917 1.00 67.75 107 GLN A CA 1
ATOM 893 C C . GLN A 1 107 ? 0.097 7.874 22.517 1.00 67.75 107 GLN A C 1
ATOM 895 O O . GLN A 1 107 ? 0.310 8.937 23.104 1.00 67.75 107 GLN A O 1
ATOM 900 N N . ARG A 1 108 ? 0.892 7.442 21.530 1.00 72.50 108 ARG A N 1
ATOM 901 C CA . ARG A 1 108 ? 2.061 8.174 21.054 1.00 72.50 108 ARG A CA 1
ATOM 902 C C . ARG A 1 108 ? 1.701 9.211 19.990 1.00 72.50 108 ARG A C 1
ATOM 904 O O . ARG A 1 108 ? 2.573 9.999 19.694 1.00 72.50 108 ARG A O 1
ATOM 911 N N . ASN A 1 109 ? 0.476 9.334 19.464 1.00 81.12 109 ASN A N 1
ATOM 912 C CA . ASN A 1 109 ? 0.136 10.352 18.441 1.00 81.12 109 ASN A CA 1
ATOM 913 C C . ASN A 1 109 ? 1.054 10.276 17.193 1.00 81.12 109 ASN A C 1
ATOM 915 O O . ASN A 1 109 ? 1.467 11.300 16.633 1.00 81.12 109 ASN A O 1
ATOM 919 N N . MET A 1 110 ? 1.416 9.056 16.785 1.00 90.12 110 MET A N 1
ATOM 920 C CA . MET A 1 110 ? 2.164 8.799 15.552 1.00 90.12 110 MET A CA 1
ATOM 921 C C . MET A 1 110 ? 1.306 9.112 14.321 1.00 90.12 110 MET A C 1
ATOM 923 O O . MET A 1 110 ? 0.106 8.838 14.302 1.00 90.12 110 MET A O 1
ATOM 927 N N . LYS A 1 111 ? 1.908 9.653 13.254 1.00 92.62 111 LYS A N 1
ATOM 928 C CA . LYS A 1 111 ? 1.183 9.957 12.009 1.00 92.62 111 LYS A CA 1
ATOM 929 C C . LYS A 1 111 ? 1.965 9.535 10.777 1.00 92.62 111 LYS A C 1
ATOM 931 O O . LYS A 1 111 ? 3.191 9.607 10.742 1.00 92.62 111 LYS A O 1
ATOM 936 N N . ILE A 1 112 ? 1.234 9.142 9.740 1.00 95.69 112 ILE A N 1
ATOM 937 C CA . ILE A 1 112 ? 1.798 8.939 8.406 1.00 95.69 112 ILE A CA 1
ATOM 938 C C . ILE A 1 112 ? 2.073 10.314 7.799 1.00 95.69 112 ILE A C 1
ATOM 940 O O . ILE A 1 112 ? 1.142 11.081 7.539 1.00 95.69 112 ILE A O 1
ATOM 944 N N . GLU A 1 113 ? 3.346 10.616 7.568 1.00 95.50 113 GLU A N 1
ATOM 945 C CA . GLU A 1 113 ? 3.775 11.877 6.966 1.00 95.50 113 GLU A CA 1
ATOM 946 C C . GLU A 1 113 ? 3.503 11.868 5.461 1.00 95.50 113 GLU A C 1
ATOM 948 O O . GLU A 1 113 ? 2.805 12.732 4.929 1.00 95.50 113 GLU A O 1
ATOM 953 N N . LEU A 1 114 ? 4.050 10.866 4.768 1.00 97.25 114 LEU A N 1
ATOM 954 C CA . LEU A 1 114 ? 3.981 10.760 3.316 1.00 97.25 114 LEU A CA 1
ATOM 955 C C . LEU A 1 114 ? 4.224 9.332 2.827 1.00 97.25 114 LEU A C 1
ATOM 957 O O . LEU A 1 114 ? 4.851 8.507 3.497 1.00 97.25 114 LEU A O 1
ATOM 961 N N . VAL A 1 115 ? 3.786 9.079 1.595 1.00 98.50 115 VAL A N 1
ATOM 962 C CA . VAL A 1 115 ? 4.249 7.949 0.788 1.00 98.50 115 VAL A CA 1
ATOM 963 C C . VAL A 1 115 ? 5.528 8.379 0.072 1.00 98.50 115 VAL A C 1
ATOM 965 O O . VAL A 1 115 ? 5.513 9.188 -0.859 1.00 98.50 115 VAL A O 1
ATOM 968 N N . LYS A 1 116 ? 6.675 7.844 0.489 1.00 97.44 116 LYS A N 1
ATOM 969 C CA . LYS A 1 116 ? 7.963 8.180 -0.131 1.00 97.44 116 LYS A CA 1
ATOM 970 C C . LYS A 1 116 ? 8.069 7.571 -1.519 1.00 97.44 116 LYS A C 1
ATOM 972 O O . LYS A 1 116 ? 8.575 8.215 -2.450 1.00 97.44 116 LYS A O 1
ATOM 977 N N . SER A 1 117 ? 7.581 6.343 -1.652 1.00 97.25 117 SER A N 1
ATOM 978 C CA . SER A 1 117 ? 7.601 5.582 -2.891 1.00 97.25 117 SER A CA 1
ATOM 979 C C . SER A 1 117 ? 6.400 4.649 -2.967 1.00 97.25 117 SER A C 1
ATOM 981 O O . SER A 1 117 ? 6.019 4.050 -1.970 1.00 97.25 117 SER A O 1
ATOM 983 N N . GLY A 1 118 ? 5.820 4.521 -4.157 1.00 98.00 118 GLY A N 1
ATOM 984 C CA . GLY A 1 118 ? 4.795 3.526 -4.451 1.00 98.00 118 GLY A CA 1
ATOM 985 C C . GLY A 1 118 ? 5.188 2.741 -5.690 1.00 98.00 118 GLY A C 1
ATOM 986 O O . GLY A 1 118 ? 5.975 1.806 -5.609 1.00 98.00 118 GLY A O 1
ATOM 987 N N . TYR A 1 119 ? 4.692 3.149 -6.851 1.00 98.62 119 TYR A N 1
ATOM 988 C CA . TYR A 1 119 ? 4.988 2.507 -8.119 1.00 98.62 119 TYR A CA 1
ATOM 989 C C . TYR A 1 119 ? 6.433 2.788 -8.574 1.00 98.62 119 TYR A C 1
ATOM 991 O O . TYR A 1 119 ? 6.861 3.940 -8.640 1.00 98.62 119 TYR A O 1
ATOM 999 N N . ARG A 1 120 ? 7.170 1.751 -8.975 1.00 98.19 120 ARG A N 1
ATOM 1000 C CA . ARG A 1 120 ? 8.450 1.832 -9.696 1.00 98.19 120 ARG A CA 1
ATOM 1001 C C . ARG A 1 120 ? 8.353 0.972 -10.949 1.00 98.19 120 ARG A C 1
ATOM 1003 O O . ARG A 1 120 ? 8.175 -0.242 -10.863 1.00 98.19 120 ARG A O 1
ATOM 1010 N N . CYS A 1 121 ? 8.424 1.613 -12.112 1.00 98.12 121 CYS A N 1
ATOM 1011 C CA . CYS A 1 121 ? 8.496 0.918 -13.394 1.00 98.12 121 CYS A CA 1
ATOM 1012 C C . CYS A 1 121 ? 9.924 0.416 -13.660 1.00 98.12 121 CYS A C 1
ATOM 1014 O O . CYS A 1 121 ? 10.869 0.774 -12.956 1.00 98.12 121 CYS A O 1
ATOM 1016 N N . TRP A 1 122 ? 10.117 -0.373 -14.712 1.00 98.00 122 TRP A N 1
ATOM 1017 C CA . TRP A 1 122 ? 11.450 -0.814 -15.124 1.00 98.00 122 TRP A CA 1
ATOM 1018 C C . TRP A 1 122 ? 12.388 0.343 -15.447 1.00 98.00 122 TRP A C 1
ATOM 1020 O O . TRP A 1 122 ? 13.568 0.249 -15.141 1.00 98.00 122 TRP A O 1
ATOM 1030 N N . SER A 1 123 ? 11.881 1.437 -16.016 1.00 98.06 123 SER A N 1
ATOM 1031 C CA . SER A 1 123 ? 12.709 2.607 -16.325 1.00 98.06 123 SER A CA 1
ATOM 1032 C C . SER A 1 123 ? 13.188 3.331 -15.059 1.00 98.06 123 SER A C 1
ATOM 1034 O O . SER A 1 123 ? 14.333 3.771 -15.012 1.00 98.06 123 SER A O 1
ATOM 1036 N N . ASP A 1 124 ? 12.364 3.376 -14.004 1.00 97.94 124 ASP A N 1
ATOM 1037 C CA . ASP A 1 124 ? 12.777 3.822 -12.662 1.00 97.94 124 ASP A CA 1
ATOM 1038 C C . ASP A 1 124 ? 13.858 2.896 -12.085 1.00 97.94 124 ASP A C 1
ATOM 1040 O O . ASP A 1 124 ? 14.944 3.342 -11.713 1.00 97.94 124 ASP A O 1
ATOM 1044 N N . ASN A 1 125 ? 13.598 1.586 -12.099 1.00 97.56 125 ASN A N 1
ATOM 1045 C CA . ASN A 1 125 ? 14.535 0.585 -11.597 1.00 97.56 125 ASN A CA 1
ATOM 1046 C C . ASN A 1 125 ? 15.895 0.636 -12.311 1.00 97.56 125 ASN A C 1
ATOM 1048 O O . ASN A 1 125 ? 16.933 0.557 -11.651 1.00 97.56 125 ASN A O 1
ATOM 1052 N N . ASN A 1 126 ? 15.899 0.790 -13.636 1.00 97.56 126 ASN A N 1
ATOM 1053 C CA . ASN A 1 126 ? 17.107 0.894 -14.450 1.00 97.56 126 ASN A CA 1
ATOM 1054 C C . ASN A 1 126 ? 17.895 2.169 -14.130 1.00 97.56 126 ASN A C 1
ATOM 1056 O O . ASN A 1 126 ? 19.100 2.086 -13.887 1.00 97.56 126 ASN A O 1
ATOM 1060 N N . ALA A 1 127 ? 17.217 3.321 -14.045 1.00 97.25 127 ALA A N 1
ATOM 1061 C CA . ALA A 1 127 ? 17.830 4.595 -13.658 1.00 97.25 127 ALA A CA 1
ATOM 1062 C C . ALA A 1 127 ? 18.452 4.552 -12.250 1.00 97.25 127 ALA A C 1
ATOM 1064 O O . ALA A 1 127 ? 19.440 5.232 -11.976 1.00 97.25 127 ALA A O 1
ATOM 1065 N N . HIS A 1 128 ? 17.924 3.709 -11.362 1.00 95.50 128 HIS A N 1
ATOM 1066 C CA . HIS A 1 128 ? 18.465 3.480 -10.027 1.00 95.50 128 HIS A CA 1
ATOM 1067 C C . HIS A 1 128 ? 19.465 2.316 -9.960 1.00 95.50 128 HIS A C 1
ATOM 1069 O O . HIS A 1 128 ? 19.376 1.469 -9.073 1.00 95.50 128 HIS A O 1
ATOM 1075 N N . ASN A 1 129 ? 20.452 2.294 -10.857 1.00 93.94 129 ASN A N 1
ATOM 1076 C CA . ASN A 1 129 ? 21.502 1.269 -10.890 1.00 93.94 129 ASN A CA 1
ATOM 1077 C C . ASN A 1 129 ? 20.942 -0.155 -11.076 1.00 93.94 129 ASN A C 1
ATOM 1079 O O . ASN A 1 129 ? 21.302 -1.085 -10.352 1.00 93.94 129 ASN A O 1
ATOM 1083 N N . PHE A 1 130 ? 20.030 -0.314 -12.041 1.00 95.06 130 PHE A N 1
ATOM 1084 C CA . PHE A 1 130 ? 19.487 -1.615 -12.450 1.00 95.06 130 PHE A CA 1
ATOM 1085 C C . PHE A 1 130 ? 18.927 -2.448 -11.285 1.00 95.06 130 PHE A C 1
ATOM 1087 O O . PHE A 1 130 ? 19.192 -3.651 -11.166 1.00 95.06 130 PHE A O 1
ATOM 1094 N N . ARG A 1 131 ? 18.124 -1.809 -10.418 1.00 93.50 131 ARG A N 1
ATOM 1095 C CA . ARG A 1 131 ? 17.400 -2.499 -9.339 1.00 93.50 131 ARG A CA 1
ATOM 1096 C C . ARG A 1 131 ? 16.620 -3.683 -9.904 1.00 93.50 131 ARG A C 1
ATOM 1098 O O . ARG A 1 131 ? 15.871 -3.559 -10.869 1.00 93.50 131 ARG A O 1
ATOM 1105 N N . LYS A 1 132 ? 16.760 -4.834 -9.247 1.00 90.81 132 LYS A N 1
ATOM 1106 C CA . LYS A 1 132 ? 16.099 -6.084 -9.656 1.00 90.81 132 LYS A CA 1
ATOM 1107 C C . LYS A 1 132 ? 14.779 -6.348 -8.929 1.00 90.81 132 LYS A C 1
ATOM 1109 O O . LYS A 1 132 ? 14.039 -7.229 -9.353 1.00 90.81 132 LYS A O 1
ATOM 1114 N N . SER A 1 133 ? 14.495 -5.627 -7.842 1.00 89.06 133 SER A N 1
ATOM 1115 C CA . SER A 1 133 ? 13.262 -5.821 -7.072 1.00 89.06 133 SER A CA 1
ATOM 1116 C C . SER A 1 133 ? 12.036 -5.342 -7.848 1.00 89.06 133 SER A C 1
ATOM 1118 O O . SER A 1 133 ? 12.057 -4.278 -8.467 1.00 89.06 133 SER A O 1
ATOM 1120 N N . THR A 1 134 ? 10.956 -6.118 -7.778 1.00 93.81 134 THR A N 1
ATOM 1121 C CA . THR A 1 134 ? 9.691 -5.865 -8.483 1.00 93.81 134 THR A CA 1
ATOM 1122 C C . THR A 1 134 ? 8.502 -5.697 -7.529 1.00 93.81 134 THR A C 1
ATOM 1124 O O . THR A 1 134 ? 7.353 -5.641 -7.970 1.00 93.81 134 THR A O 1
ATOM 1127 N N . ASN A 1 135 ? 8.742 -5.592 -6.215 1.00 92.19 135 ASN A N 1
ATOM 1128 C CA . ASN A 1 135 ? 7.689 -5.339 -5.218 1.00 92.19 135 ASN A CA 1
ATOM 1129 C C . ASN A 1 135 ? 6.929 -4.029 -5.510 1.00 92.19 135 ASN A C 1
ATOM 1131 O O . ASN A 1 135 ? 5.702 -4.005 -5.488 1.00 92.19 135 ASN A O 1
ATOM 1135 N N . HIS A 1 136 ? 7.640 -2.979 -5.917 1.00 97.06 136 HIS A N 1
ATOM 1136 C CA . HIS A 1 136 ? 7.063 -1.684 -6.273 1.00 97.06 136 HIS A CA 1
ATOM 1137 C C . HIS A 1 136 ? 6.419 -1.625 -7.667 1.00 97.06 136 HIS A C 1
ATOM 1139 O O . HIS A 1 136 ? 5.955 -0.565 -8.069 1.00 97.06 136 HIS A O 1
ATOM 1145 N N . MET A 1 137 ? 6.300 -2.727 -8.412 1.00 97.25 137 MET A N 1
ATOM 1146 C CA . MET A 1 137 ? 5.510 -2.746 -9.655 1.00 97.25 137 MET A CA 1
ATOM 1147 C C . MET A 1 137 ? 4.018 -2.840 -9.326 1.00 97.25 137 MET A C 1
ATOM 1149 O O . MET A 1 137 ? 3.368 -3.829 -9.629 1.00 97.25 137 MET A O 1
ATOM 1153 N N . GLY A 1 138 ? 3.487 -1.843 -8.620 1.00 97.88 138 GLY A N 1
ATOM 1154 C CA . GLY A 1 138 ? 2.072 -1.759 -8.268 1.00 97.88 138 GLY A CA 1
ATOM 1155 C C . GLY A 1 138 ? 1.665 -2.403 -6.941 1.00 97.88 138 GLY A C 1
ATOM 1156 O O . GLY A 1 138 ? 0.498 -2.303 -6.586 1.00 97.88 138 GLY A O 1
ATOM 1157 N N . LYS A 1 139 ? 2.565 -3.050 -6.188 1.00 97.94 139 LYS A N 1
ATOM 1158 C CA . LYS A 1 139 ? 2.175 -3.883 -5.028 1.00 97.94 139 LYS A CA 1
ATOM 1159 C C . LYS A 1 139 ? 2.723 -3.426 -3.681 1.00 97.94 139 LYS A C 1
ATOM 1161 O O . LYS A 1 139 ? 2.458 -4.111 -2.703 1.00 97.94 139 LYS A O 1
ATOM 1166 N N . ALA A 1 140 ? 3.472 -2.329 -3.617 1.00 98.25 140 ALA A N 1
ATOM 1167 C CA . ALA A 1 140 ? 4.166 -1.923 -2.400 1.00 98.25 140 ALA A CA 1
ATOM 1168 C C . ALA A 1 140 ? 4.149 -0.412 -2.185 1.00 98.25 140 ALA A C 1
ATOM 1170 O O . ALA A 1 140 ? 4.133 0.348 -3.158 1.00 98.25 140 ALA A O 1
ATOM 1171 N N . LEU A 1 141 ? 4.222 -0.003 -0.918 1.00 98.75 141 LEU A N 1
ATOM 1172 C CA . LEU A 1 141 ? 4.411 1.379 -0.490 1.00 98.75 141 LEU A CA 1
ATOM 1173 C C . LEU A 1 141 ? 5.567 1.475 0.516 1.00 98.75 141 LEU A C 1
ATOM 1175 O O . LEU A 1 141 ? 5.683 0.647 1.415 1.00 98.75 141 LEU A O 1
ATOM 1179 N N . ASP A 1 142 ? 6.368 2.532 0.378 1.00 98.50 142 ASP A N 1
ATOM 1180 C CA . ASP A 1 142 ? 7.349 2.977 1.369 1.00 98.50 142 ASP A CA 1
ATOM 1181 C C . ASP A 1 142 ? 6.807 4.221 2.068 1.00 98.50 142 ASP A C 1
ATOM 1183 O O . ASP A 1 142 ? 6.544 5.242 1.421 1.00 98.50 142 ASP A O 1
ATOM 1187 N N . ILE A 1 143 ? 6.659 4.143 3.384 1.00 98.50 143 ILE A N 1
ATOM 1188 C CA . ILE A 1 143 ? 5.974 5.141 4.199 1.00 98.50 143 ILE A CA 1
ATOM 1189 C C . ILE A 1 143 ? 6.952 5.801 5.159 1.00 98.50 143 ILE A C 1
ATOM 1191 O O . ILE A 1 143 ? 7.752 5.132 5.813 1.00 98.50 143 ILE A O 1
ATOM 1195 N N . HIS A 1 144 ? 6.873 7.124 5.240 1.00 97.44 144 HIS A N 1
ATOM 1196 C CA . HIS A 1 144 ? 7.563 7.900 6.260 1.00 97.44 144 HIS A CA 1
ATOM 1197 C C . HIS A 1 144 ? 6.584 8.267 7.373 1.00 97.44 144 HIS A C 1
ATOM 1199 O O . HIS A 1 144 ? 5.441 8.656 7.113 1.00 97.44 144 HIS A O 1
ATOM 1205 N N . MET A 1 145 ? 7.059 8.143 8.608 1.00 94.50 145 MET A N 1
ATOM 1206 C CA . MET A 1 145 ? 6.307 8.466 9.814 1.00 94.50 145 MET A CA 1
ATOM 1207 C C . MET A 1 145 ? 6.796 9.794 10.385 1.00 94.50 145 MET A C 1
ATOM 1209 O O . MET A 1 145 ? 7.996 10.064 10.381 1.00 94.50 145 MET A O 1
ATOM 1213 N N . ILE A 1 146 ? 5.874 10.587 10.926 1.00 89.62 146 ILE A N 1
ATOM 1214 C CA . ILE A 1 146 ? 6.175 11.793 11.697 1.00 89.62 146 ILE A CA 1
ATOM 1215 C C . ILE A 1 146 ? 5.646 11.648 13.118 1.00 89.62 146 ILE A C 1
ATOM 1217 O O . ILE A 1 146 ? 4.599 11.040 13.365 1.00 89.62 146 ILE A O 1
ATOM 1221 N N . TYR A 1 147 ? 6.389 12.229 14.055 1.00 82.88 147 TYR A N 1
ATOM 1222 C CA . TYR A 1 147 ? 6.043 12.230 15.461 1.00 82.88 147 TYR A CA 1
ATOM 1223 C C . TYR A 1 147 ? 6.630 13.448 16.185 1.00 82.88 147 TYR A C 1
ATOM 1225 O O . TYR A 1 147 ? 7.764 13.847 15.936 1.00 82.88 147 TYR A O 1
ATOM 1233 N N . ASN A 1 148 ? 5.859 14.017 17.115 1.00 73.69 148 ASN A N 1
ATOM 1234 C CA . ASN A 1 148 ? 6.212 15.221 17.871 1.00 73.69 148 ASN A CA 1
ATOM 1235 C C . ASN A 1 148 ? 6.769 14.900 19.273 1.00 73.69 148 ASN A C 1
ATOM 1237 O O . ASN A 1 148 ? 6.371 15.519 20.259 1.00 73.69 148 ASN A O 1
ATOM 1241 N N . ASN A 1 149 ? 7.681 13.934 19.395 1.00 80.19 149 ASN A N 1
ATOM 1242 C CA . ASN A 1 149 ? 8.431 13.714 20.636 1.00 80.19 149 ASN A CA 1
ATOM 1243 C C . ASN A 1 149 ? 9.865 13.314 20.311 1.00 80.19 149 ASN A C 1
ATOM 1245 O O . ASN A 1 149 ? 10.145 12.255 19.754 1.00 80.19 149 ASN A O 1
ATOM 1249 N N . THR A 1 150 ? 10.780 14.169 20.733 1.00 75.62 150 THR A N 1
ATOM 1250 C CA . THR A 1 150 ? 12.211 14.061 20.460 1.00 75.62 150 THR A CA 1
ATOM 1251 C C . THR A 1 150 ? 12.911 12.960 21.258 1.00 75.62 150 THR A C 1
ATOM 1253 O O . THR A 1 150 ? 14.089 12.706 21.028 1.00 75.62 150 THR A O 1
ATOM 1256 N N . LYS A 1 151 ? 12.217 12.296 22.194 1.00 84.56 151 LYS A N 1
ATOM 1257 C CA . LYS A 1 151 ? 12.778 11.198 22.998 1.00 84.56 151 LYS A CA 1
ATOM 1258 C C . LYS A 1 151 ? 12.724 9.834 22.306 1.00 84.56 151 LYS A C 1
ATOM 1260 O O . LYS A 1 151 ? 13.389 8.914 22.771 1.00 84.56 151 LYS A O 1
ATOM 1265 N N . ILE A 1 152 ? 11.933 9.683 21.242 1.00 86.06 152 ILE A N 1
ATOM 1266 C CA . ILE A 1 152 ? 11.827 8.426 20.488 1.00 86.06 152 ILE A CA 1
ATOM 1267 C C . ILE A 1 152 ? 12.619 8.577 19.189 1.00 86.06 152 ILE A C 1
ATOM 1269 O O . ILE A 1 152 ? 12.420 9.541 18.452 1.00 86.06 152 ILE A O 1
ATOM 1273 N N . SER A 1 153 ? 13.528 7.639 18.911 1.00 91.44 153 SER A N 1
ATOM 1274 C CA . SER A 1 153 ? 14.257 7.627 17.639 1.00 91.44 153 SER A CA 1
ATOM 1275 C C . SER A 1 153 ? 13.328 7.264 16.478 1.00 91.44 153 SER A C 1
ATOM 1277 O O . SER A 1 153 ? 12.312 6.591 16.667 1.00 91.44 153 SER A O 1
ATOM 1279 N N . LEU A 1 154 ? 13.685 7.674 15.259 1.00 92.00 154 LEU A N 1
ATOM 1280 C CA . LEU A 1 154 ? 12.897 7.361 14.064 1.00 92.00 154 LEU A CA 1
ATOM 1281 C C . LEU A 1 154 ? 12.767 5.846 13.838 1.00 92.00 154 LEU A C 1
ATOM 1283 O O . LEU A 1 154 ? 11.730 5.382 13.369 1.00 92.00 154 LEU A O 1
ATOM 1287 N N . GLU A 1 155 ? 13.780 5.062 14.203 1.00 94.94 155 GLU A N 1
ATOM 1288 C CA . GLU A 1 155 ? 13.727 3.607 14.084 1.00 94.94 155 GLU A CA 1
ATOM 1289 C C . GLU A 1 155 ? 12.719 2.982 15.048 1.00 94.94 155 GLU A C 1
ATOM 1291 O O . GLU A 1 155 ? 11.885 2.174 14.637 1.00 94.94 155 GLU A O 1
ATOM 1296 N N . ASN A 1 156 ? 12.744 3.402 16.317 1.00 93.00 156 ASN A N 1
ATOM 1297 C CA . ASN A 1 156 ? 11.779 2.932 17.309 1.00 93.00 156 ASN A CA 1
ATOM 1298 C C . ASN A 1 156 ? 10.353 3.357 16.937 1.00 93.00 156 ASN A C 1
ATOM 1300 O O . ASN A 1 156 ? 9.439 2.542 17.050 1.00 93.00 156 ASN A O 1
ATOM 1304 N N . LEU A 1 157 ? 10.185 4.582 16.419 1.00 92.88 157 LEU A N 1
ATOM 1305 C CA . LEU A 1 157 ? 8.920 5.075 15.872 1.00 92.88 157 LEU A CA 1
ATOM 1306 C C . LEU A 1 157 ? 8.402 4.175 14.742 1.00 92.88 157 LEU A C 1
ATOM 1308 O O . LEU A 1 157 ? 7.226 3.814 14.726 1.00 92.88 157 LEU A O 1
ATOM 1312 N N . CYS A 1 158 ? 9.266 3.810 13.792 1.00 95.38 158 CYS A N 1
ATOM 1313 C CA . CYS A 1 158 ? 8.860 2.968 12.672 1.00 95.38 158 CYS A CA 1
ATOM 1314 C C . CYS A 1 158 ? 8.457 1.568 13.142 1.00 95.38 158 CYS A C 1
ATOM 1316 O O . CYS A 1 158 ? 7.420 1.060 12.723 1.00 95.38 158 CYS A O 1
ATOM 1318 N N . ASP A 1 159 ? 9.227 0.958 14.042 1.00 95.50 159 ASP A N 1
ATOM 1319 C CA . ASP A 1 159 ? 8.853 -0.341 14.599 1.00 95.50 159 ASP A CA 1
ATOM 1320 C C . ASP A 1 159 ? 7.550 -0.258 15.412 1.00 95.50 159 ASP A C 1
ATOM 1322 O O . ASP A 1 159 ? 6.705 -1.137 15.306 1.00 95.50 159 ASP A O 1
ATOM 1326 N N . ASP A 1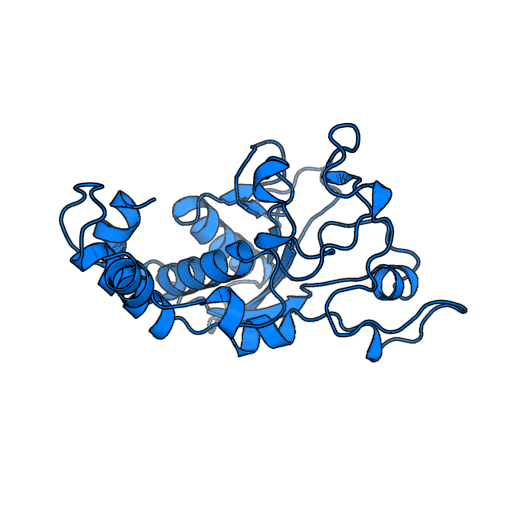 160 ? 7.325 0.829 16.153 1.00 93.75 160 ASP A N 1
ATOM 1327 C CA . ASP A 1 160 ? 6.096 1.017 16.931 1.00 93.75 160 ASP A CA 1
ATOM 1328 C C . ASP A 1 160 ? 4.865 1.096 16.027 1.00 93.75 160 ASP A C 1
ATOM 1330 O O . ASP A 1 160 ? 3.818 0.517 16.327 1.00 93.75 160 ASP A O 1
ATOM 1334 N N . ALA A 1 161 ? 4.991 1.780 14.894 1.00 95.00 161 ALA A N 1
ATOM 1335 C CA . ALA A 1 161 ? 3.911 1.881 13.932 1.00 95.00 161 ALA A CA 1
ATOM 1336 C C . ALA A 1 161 ? 3.691 0.571 13.146 1.00 95.00 161 ALA A C 1
ATOM 1338 O O . ALA A 1 161 ? 2.553 0.295 12.755 1.00 95.00 161 ALA A O 1
ATOM 1339 N N . ARG A 1 162 ? 4.723 -0.274 12.973 1.00 96.56 162 ARG A N 1
ATOM 1340 C CA . ARG A 1 162 ? 4.558 -1.646 12.455 1.00 96.56 162 ARG A CA 1
ATOM 1341 C C . ARG A 1 162 ? 3.749 -2.523 13.400 1.00 96.56 162 ARG A C 1
ATOM 1343 O O . ARG A 1 162 ? 2.879 -3.248 12.925 1.00 96.56 162 ARG A O 1
ATOM 1350 N N . GLU A 1 163 ? 3.965 -2.417 14.709 1.00 95.06 163 GLU A N 1
ATOM 1351 C CA . GLU A 1 163 ? 3.184 -3.181 15.693 1.00 95.06 163 GLU A CA 1
ATOM 1352 C C . GLU A 1 163 ? 1.685 -2.849 15.623 1.00 95.06 163 GLU A C 1
ATOM 1354 O O . GLU A 1 163 ? 0.840 -3.735 15.772 1.00 95.06 163 GLU A O 1
ATOM 1359 N N . VAL A 1 164 ? 1.334 -1.601 15.292 1.00 95.31 164 VAL A N 1
ATOM 1360 C CA . VAL A 1 164 ? -0.061 -1.217 15.009 1.00 95.31 164 VAL A CA 1
ATOM 1361 C C . VAL A 1 164 ? -0.589 -1.948 13.768 1.00 95.31 164 VAL A C 1
ATOM 1363 O O . VAL A 1 164 ? -1.692 -2.495 13.797 1.00 95.31 164 VAL A O 1
ATOM 1366 N N . MET A 1 165 ? 0.189 -2.018 12.682 1.00 96.44 165 MET A N 1
ATOM 1367 C CA . MET A 1 165 ? -0.219 -2.770 11.487 1.00 96.44 165 MET A CA 1
ATOM 1368 C C . MET A 1 165 ? -0.381 -4.269 11.775 1.00 96.44 165 MET A C 1
ATOM 1370 O O . MET A 1 165 ? -1.323 -4.887 11.282 1.00 96.44 165 MET A O 1
ATOM 1374 N N . ILE A 1 166 ? 0.506 -4.857 12.575 1.00 96.06 166 ILE A N 1
ATOM 1375 C CA . ILE A 1 166 ? 0.443 -6.279 12.941 1.00 96.06 166 ILE A CA 1
ATOM 1376 C C . ILE A 1 166 ? -0.802 -6.556 13.784 1.00 96.06 166 ILE A C 1
ATOM 1378 O O . ILE A 1 166 ? -1.558 -7.478 13.484 1.00 96.06 166 ILE A O 1
ATOM 1382 N N . SER A 1 167 ? -1.061 -5.710 14.781 1.00 93.75 167 SER A N 1
ATOM 1383 C CA . SER A 1 167 ? -2.182 -5.879 15.711 1.00 93.75 167 SER A CA 1
ATOM 1384 C C . SER A 1 167 ? -3.548 -5.706 15.041 1.00 93.75 167 SER A C 1
ATOM 1386 O O . SER A 1 167 ? -4.503 -6.397 15.396 1.00 93.75 167 SER A O 1
ATOM 1388 N N . TYR A 1 168 ? -3.654 -4.791 14.071 1.00 93.88 168 TYR A N 1
ATOM 1389 C CA . TYR A 1 168 ? -4.958 -4.331 13.583 1.00 93.88 168 TYR A CA 1
ATOM 1390 C C . TYR A 1 168 ? -5.182 -4.467 12.073 1.00 93.88 168 TYR A C 1
ATOM 1392 O O . TYR A 1 168 ? -6.323 -4.465 11.621 1.00 93.88 168 TYR A O 1
ATOM 1400 N N . CYS A 1 169 ? -4.123 -4.602 11.272 1.00 93.94 169 CYS A N 1
ATOM 1401 C CA . CYS A 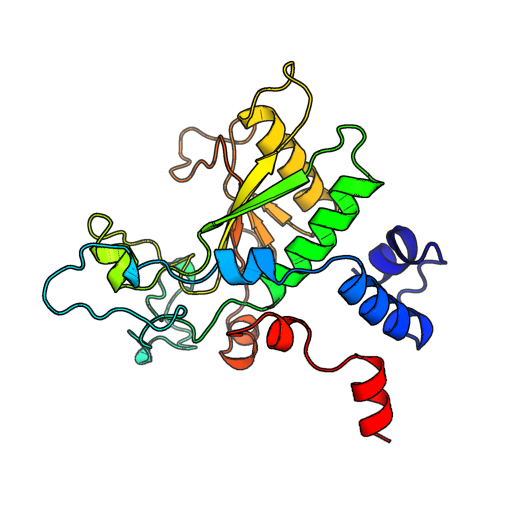1 169 ? -4.213 -4.625 9.806 1.00 93.94 169 CYS A CA 1
ATOM 1402 C C . CYS A 1 169 ? -3.874 -5.995 9.196 1.00 93.94 169 CYS A C 1
ATOM 1404 O O . CYS A 1 169 ? -3.661 -6.082 7.985 1.00 93.94 169 CYS A O 1
ATOM 1406 N N . ASN A 1 170 ? -3.828 -7.062 10.008 1.00 93.00 170 ASN A N 1
ATOM 1407 C CA . ASN A 1 170 ? -3.448 -8.416 9.581 1.00 93.00 170 ASN A CA 1
ATOM 1408 C C . ASN A 1 170 ? -2.104 -8.424 8.826 1.00 93.00 170 ASN A C 1
ATOM 1410 O O . ASN A 1 170 ? -1.959 -9.041 7.764 1.00 93.00 170 ASN A O 1
ATOM 1414 N N . ALA A 1 171 ? -1.149 -7.646 9.341 1.00 97.00 171 ALA A N 1
ATOM 1415 C CA . ALA A 1 171 ? 0.182 -7.547 8.778 1.00 97.00 171 ALA A CA 1
ATOM 1416 C C . ALA A 1 171 ? 1.132 -8.543 9.444 1.00 97.00 171 ALA A C 1
ATOM 1418 O O . ALA A 1 171 ? 1.004 -8.859 10.624 1.00 97.00 171 ALA A O 1
ATOM 1419 N N . HIS A 1 172 ? 2.105 -9.023 8.679 1.00 97.50 172 HIS A N 1
ATOM 1420 C CA . HIS A 1 172 ? 3.123 -9.949 9.150 1.00 97.50 172 HIS A CA 1
ATOM 1421 C C . HIS A 1 172 ? 4.495 -9.497 8.670 1.00 97.50 172 HIS A C 1
ATOM 1423 O O . HIS A 1 172 ? 4.658 -9.035 7.540 1.00 97.50 172 HIS A O 1
ATOM 1429 N N . TYR A 1 173 ? 5.505 -9.681 9.515 1.00 96.44 173 TYR A N 1
ATOM 1430 C CA . TYR A 1 173 ? 6.884 -9.535 9.077 1.00 96.44 173 TYR A CA 1
ATOM 1431 C C . TYR A 1 173 ? 7.210 -10.560 7.993 1.00 96.44 173 TYR A C 1
ATOM 1433 O O . TYR A 1 173 ? 6.914 -11.749 8.143 1.00 96.44 173 TYR A O 1
ATOM 1441 N N . ARG A 1 174 ? 7.917 -10.098 6.955 1.00 93.94 174 ARG A N 1
ATOM 1442 C CA . ARG A 1 174 ? 8.421 -10.911 5.843 1.00 93.94 174 ARG A CA 1
ATOM 1443 C C . ARG A 1 174 ? 7.266 -11.547 5.035 1.00 93.94 174 ARG A C 1
ATOM 1445 O O . ARG A 1 174 ? 6.123 -11.091 5.077 1.00 93.94 174 ARG A O 1
ATOM 1452 N N . TRP A 1 175 ? 7.573 -12.548 4.208 1.00 93.69 175 TRP A N 1
ATOM 1453 C CA . TRP A 1 175 ? 6.692 -13.020 3.122 1.00 93.69 175 TRP A CA 1
ATOM 1454 C C . TRP A 1 175 ? 6.325 -14.510 3.196 1.00 93.69 175 TRP A C 1
ATOM 1456 O O . TRP A 1 175 ? 5.904 -15.095 2.201 1.00 93.69 175 TRP A O 1
ATOM 1466 N N . GLN A 1 176 ? 6.510 -15.153 4.352 1.00 91.81 176 GLN A N 1
ATOM 1467 C CA . GLN A 1 176 ? 6.226 -16.584 4.534 1.00 91.81 176 GLN A CA 1
ATOM 1468 C C . GLN A 1 176 ? 4.725 -16.870 4.669 1.00 91.81 176 GLN A C 1
ATOM 1470 O O . GLN A 1 176 ? 4.265 -17.948 4.294 1.00 91.81 176 GLN A O 1
ATOM 1475 N N . VAL A 1 177 ? 3.961 -15.915 5.203 1.00 95.12 177 VAL A N 1
ATOM 1476 C CA . VAL A 1 177 ? 2.509 -16.033 5.357 1.00 95.12 177 VAL A CA 1
ATOM 1477 C C . VAL A 1 177 ? 1.839 -15.561 4.068 1.00 95.12 177 VAL A C 1
ATOM 1479 O O . VAL A 1 177 ? 2.181 -14.510 3.534 1.00 95.12 177 VAL A O 1
ATOM 1482 N N . LYS A 1 178 ? 0.904 -16.359 3.543 1.00 94.62 178 LYS A N 1
ATOM 1483 C CA . LYS A 1 178 ? 0.170 -16.057 2.304 1.00 94.62 178 LYS A CA 1
ATOM 1484 C C . LYS A 1 178 ? -1.043 -15.173 2.582 1.00 94.62 178 LYS A C 1
ATOM 1486 O O . LYS A 1 178 ? -1.659 -15.307 3.634 1.00 94.62 178 LYS A O 1
ATOM 1491 N N . ASN A 1 179 ? -1.447 -14.374 1.592 1.00 94.88 179 ASN A N 1
ATOM 1492 C CA . ASN A 1 179 ? -2.664 -13.549 1.631 1.00 94.88 179 ASN A CA 1
ATOM 1493 C C . ASN A 1 179 ? -2.714 -12.560 2.814 1.00 94.88 179 ASN A C 1
ATOM 1495 O O . ASN A 1 179 ? -3.779 -12.315 3.381 1.00 94.88 179 ASN A O 1
ATOM 1499 N N . VAL A 1 180 ? -1.566 -11.989 3.181 1.00 96.06 180 VAL A N 1
ATOM 1500 C CA . VAL A 1 180 ? -1.448 -10.990 4.255 1.00 96.06 180 VAL A CA 1
ATOM 1501 C C . VAL A 1 180 ? -0.685 -9.764 3.781 1.00 96.06 180 VAL A C 1
ATOM 1503 O O . VAL A 1 180 ? -0.026 -9.793 2.742 1.00 96.06 180 VAL A O 1
ATOM 1506 N N . ILE A 1 181 ? -0.763 -8.681 4.548 1.00 97.62 181 ILE A N 1
ATOM 1507 C CA . ILE A 1 181 ? 0.098 -7.525 4.317 1.00 97.62 181 ILE A CA 1
ATOM 1508 C C . ILE A 1 181 ? 1.494 -7.878 4.823 1.00 97.62 181 ILE A C 1
ATOM 1510 O O . ILE A 1 181 ? 1.671 -8.179 6.001 1.00 97.62 181 ILE A O 1
ATOM 1514 N N . SER A 1 182 ? 2.484 -7.873 3.940 1.00 97.38 182 SER A N 1
ATOM 1515 C CA . SER A 1 182 ? 3.861 -8.197 4.304 1.00 97.38 182 SER A CA 1
ATOM 1516 C C . SER A 1 182 ? 4.637 -6.933 4.645 1.00 97.38 182 SER A C 1
ATOM 1518 O O . SER A 1 182 ? 4.551 -5.950 3.915 1.00 97.38 182 SER A O 1
ATOM 1520 N N . LEU A 1 183 ? 5.409 -6.970 5.730 1.00 97.94 183 LEU A N 1
ATOM 1521 C CA . LEU A 1 183 ? 6.253 -5.873 6.208 1.00 97.94 183 LEU A CA 1
ATOM 1522 C C . LEU A 1 183 ? 7.734 -6.230 6.069 1.00 97.94 183 LEU A C 1
ATOM 1524 O O . LEU A 1 183 ? 8.150 -7.313 6.493 1.00 97.94 183 LEU A O 1
ATOM 1528 N N . GLU A 1 184 ? 8.557 -5.305 5.571 1.00 97.19 184 GLU A N 1
ATOM 1529 C CA . GLU A 1 184 ? 9.996 -5.386 5.863 1.00 97.19 184 GLU A CA 1
ATOM 1530 C C . GLU A 1 184 ? 10.225 -5.103 7.349 1.00 97.19 184 GLU A C 1
ATOM 1532 O O . GLU A 1 184 ? 9.556 -4.252 7.947 1.00 97.19 184 GLU A O 1
ATOM 1537 N N . VAL A 1 185 ? 11.188 -5.805 7.943 1.00 96.81 185 VAL A N 1
ATOM 1538 C CA . VAL A 1 185 ? 11.574 -5.607 9.343 1.00 96.81 185 VAL A CA 1
ATOM 1539 C C . VAL A 1 185 ? 12.274 -4.265 9.540 1.00 96.81 185 VAL A C 1
ATOM 1541 O O . VAL A 1 185 ? 12.960 -3.777 8.640 1.00 96.81 185 VAL A O 1
ATOM 1544 N N . GLY A 1 186 ? 12.114 -3.670 10.721 1.00 96.44 186 GLY A N 1
ATOM 1545 C CA . GLY A 1 186 ? 12.983 -2.587 11.175 1.00 96.44 186 GLY A CA 1
ATOM 1546 C C . GLY A 1 186 ? 14.067 -3.105 12.111 1.00 96.44 186 GLY A C 1
ATOM 1547 O O . GLY A 1 186 ? 14.619 -4.183 11.888 1.00 96.44 186 GLY A O 1
ATOM 1548 N N . ILE A 1 187 ? 14.430 -2.330 13.130 1.00 95.69 187 ILE A N 1
ATOM 1549 C CA . ILE A 1 187 ? 15.637 -2.615 13.917 1.00 95.69 187 ILE A CA 1
ATOM 1550 C C . ILE A 1 187 ? 15.425 -3.666 15.005 1.00 95.69 187 ILE A C 1
ATOM 1552 O O . ILE A 1 187 ? 16.382 -4.376 15.314 1.00 95.69 187 ILE A O 1
ATOM 1556 N N . ARG A 1 188 ? 14.214 -3.771 15.571 1.00 95.06 188 ARG A N 1
ATOM 1557 C CA . ARG A 1 188 ? 13.912 -4.698 16.675 1.00 95.06 188 ARG A CA 1
ATOM 1558 C C . ARG A 1 188 ? 13.849 -6.152 16.228 1.00 95.06 188 ARG A C 1
ATOM 1560 O O . ARG A 1 188 ? 14.372 -7.021 16.911 1.00 95.06 188 ARG A O 1
ATOM 1567 N N . GLU A 1 189 ? 13.281 -6.389 15.051 1.00 94.94 189 GLU A N 1
ATOM 1568 C CA . GLU A 1 189 ? 12.983 -7.736 14.547 1.00 94.94 189 GLU A CA 1
ATOM 1569 C C . GLU A 1 189 ? 13.962 -8.226 13.468 1.00 94.94 189 GLU A C 1
ATOM 1571 O O . GLU A 1 189 ? 13.730 -9.270 12.841 1.00 94.94 189 GLU A O 1
ATOM 1576 N N . LYS A 1 190 ? 15.051 -7.481 13.218 1.00 94.75 190 LYS A N 1
ATOM 1577 C CA . LYS A 1 190 ? 16.078 -7.879 12.246 1.00 94.75 190 LYS A CA 1
ATOM 1578 C C . LYS A 1 190 ? 16.857 -9.101 12.728 1.00 94.75 190 LYS A C 1
ATOM 1580 O O . LYS A 1 190 ? 17.212 -9.225 13.899 1.00 94.75 190 LYS A O 1
ATOM 1585 N N . LYS A 1 191 ? 17.204 -9.960 11.782 1.00 93.88 191 LYS A N 1
ATOM 1586 C CA . LYS A 1 191 ? 18.085 -11.114 11.943 1.00 93.88 191 LYS A CA 1
ATOM 1587 C C . LYS A 1 191 ? 19.337 -10.931 11.080 1.00 93.88 191 LYS A C 1
ATOM 1589 O O . LYS A 1 191 ? 19.284 -10.180 10.105 1.00 93.88 191 LYS A O 1
ATOM 1594 N N . PRO A 1 192 ? 20.463 -11.590 11.405 1.00 92.44 192 PRO A N 1
ATOM 1595 C CA . PRO A 1 192 ? 21.699 -11.479 10.625 1.00 92.44 192 PRO A CA 1
ATOM 1596 C C . PRO A 1 192 ? 21.535 -11.782 9.127 1.00 92.44 192 PRO A C 1
ATOM 1598 O O . PRO A 1 192 ? 22.226 -11.192 8.302 1.00 92.44 192 PRO A O 1
ATOM 1601 N N . GLU A 1 193 ? 20.620 -12.684 8.777 1.00 91.00 193 GLU A N 1
ATOM 1602 C CA . GLU A 1 193 ? 20.317 -13.091 7.405 1.00 91.00 193 GLU A CA 1
ATOM 1603 C C . GLU A 1 193 ? 19.366 -12.146 6.647 1.00 91.00 193 GLU A C 1
ATOM 1605 O O . GLU A 1 193 ? 19.166 -12.326 5.443 1.00 91.00 193 GLU A O 1
ATOM 1610 N N . ASP A 1 194 ? 18.764 -11.152 7.313 1.00 88.81 194 ASP A N 1
ATOM 1611 C CA . ASP A 1 194 ? 17.836 -10.237 6.650 1.00 88.81 194 ASP A CA 1
ATOM 1612 C C . ASP A 1 194 ? 18.590 -9.297 5.700 1.00 88.81 194 ASP A C 1
ATOM 1614 O O . ASP A 1 194 ? 19.403 -8.465 6.100 1.00 88.81 194 ASP A O 1
ATOM 1618 N N . THR A 1 195 ? 18.265 -9.388 4.411 1.00 83.31 195 THR A N 1
ATOM 1619 C CA . THR A 1 195 ? 18.827 -8.521 3.364 1.00 83.31 195 THR A CA 1
ATOM 1620 C C . THR A 1 195 ? 17.976 -7.280 3.084 1.00 83.31 195 THR A C 1
ATOM 1622 O O . THR A 1 195 ? 18.382 -6.423 2.302 1.00 83.31 195 THR A O 1
ATOM 1625 N N . ALA A 1 196 ? 16.777 -7.203 3.665 1.00 85.25 196 ALA A N 1
ATOM 1626 C CA . ALA A 1 196 ? 15.817 -6.116 3.491 1.00 85.25 196 ALA A CA 1
ATOM 1627 C C . ALA A 1 196 ? 15.403 -5.589 4.870 1.00 85.25 196 ALA A C 1
ATOM 1629 O O . ALA A 1 196 ? 14.649 -6.242 5.592 1.00 85.25 196 ALA A O 1
ATOM 1630 N N . ILE A 1 197 ? 15.954 -4.432 5.243 1.00 93.44 197 ILE A N 1
ATOM 1631 C CA . ILE A 1 197 ? 15.737 -3.792 6.541 1.00 93.44 197 ILE A CA 1
ATOM 1632 C C . ILE A 1 197 ? 15.328 -2.343 6.286 1.00 93.44 197 ILE A C 1
ATOM 1634 O O . ILE A 1 197 ? 16.108 -1.549 5.756 1.00 93.44 197 ILE A O 1
ATOM 1638 N N . ALA A 1 198 ? 14.121 -1.999 6.711 1.00 95.00 198 ALA A N 1
ATOM 1639 C CA . ALA A 1 198 ? 13.554 -0.664 6.615 1.00 95.00 198 ALA A CA 1
ATOM 1640 C C . ALA A 1 198 ? 13.616 0.001 7.997 1.00 95.00 198 ALA A C 1
ATOM 1642 O O . ALA A 1 198 ? 12.635 0.067 8.733 1.00 95.00 198 ALA A O 1
ATOM 1643 N N . ALA A 1 199 ? 14.811 0.435 8.402 1.00 95.19 199 ALA A N 1
ATOM 1644 C CA . ALA A 1 199 ? 15.031 0.947 9.756 1.00 95.19 199 ALA A CA 1
ATOM 1645 C C . ALA A 1 199 ? 14.258 2.249 10.021 1.00 95.19 199 ALA A C 1
ATOM 1647 O O . ALA A 1 199 ? 13.618 2.372 11.055 1.00 95.19 199 ALA A O 1
ATOM 1648 N N . THR A 1 200 ? 14.290 3.198 9.083 1.00 95.75 200 THR A N 1
ATOM 1649 C CA . THR A 1 200 ? 13.766 4.568 9.256 1.00 95.75 200 THR A CA 1
ATOM 1650 C C . THR A 1 200 ? 12.573 4.898 8.353 1.00 95.75 200 THR A C 1
ATOM 1652 O O . THR A 1 200 ? 12.173 6.053 8.230 1.00 95.75 200 THR A O 1
ATOM 1655 N N . TRP A 1 201 ? 12.003 3.883 7.708 1.00 97.50 201 TRP A N 1
ATOM 1656 C CA . TRP A 1 201 ? 10.760 3.945 6.940 1.00 97.50 201 TRP A CA 1
ATOM 1657 C C . TRP A 1 201 ? 10.007 2.628 7.122 1.00 97.50 201 TRP A C 1
ATOM 1659 O O . TRP A 1 201 ? 10.549 1.664 7.662 1.00 97.50 201 TRP A O 1
ATOM 1669 N N . ILE A 1 202 ? 8.764 2.563 6.657 1.00 98.19 202 ILE A N 1
ATOM 1670 C CA . ILE A 1 202 ? 7.953 1.345 6.709 1.00 98.19 202 ILE A CA 1
ATOM 1671 C C . ILE A 1 202 ? 7.635 0.921 5.285 1.00 98.19 202 ILE A C 1
ATOM 1673 O O . ILE A 1 202 ? 6.910 1.611 4.574 1.00 98.19 202 ILE A O 1
ATOM 1677 N N . HIS A 1 203 ? 8.202 -0.208 4.869 1.00 98.38 203 HIS A N 1
ATOM 1678 C CA . HIS A 1 203 ? 7.825 -0.878 3.633 1.00 98.38 203 HIS A CA 1
ATOM 1679 C C . HIS A 1 203 ? 6.727 -1.891 3.922 1.00 98.38 203 HIS A C 1
ATOM 1681 O O . HIS A 1 203 ? 6.901 -2.753 4.792 1.00 98.38 203 HIS A O 1
ATOM 1687 N N . PHE A 1 204 ? 5.640 -1.828 3.159 1.00 98.31 204 PHE A N 1
ATOM 1688 C CA . PHE A 1 204 ? 4.655 -2.897 3.135 1.00 98.31 204 PHE A CA 1
ATOM 1689 C C . PHE A 1 204 ? 4.190 -3.216 1.718 1.00 98.31 204 PHE A C 1
ATOM 1691 O O . PHE A 1 204 ? 4.119 -2.337 0.853 1.00 98.31 204 PHE A O 1
ATOM 1698 N N . ASP A 1 205 ? 3.849 -4.480 1.485 1.00 97.50 205 ASP A N 1
ATOM 1699 C CA . ASP A 1 205 ? 3.414 -4.956 0.181 1.00 97.50 205 ASP A CA 1
ATOM 1700 C C . ASP A 1 205 ? 2.370 -6.079 0.264 1.00 97.50 205 ASP A C 1
ATOM 1702 O O . ASP A 1 205 ? 2.088 -6.633 1.328 1.00 97.50 205 ASP A O 1
ATOM 1706 N N . VAL A 1 206 ? 1.765 -6.384 -0.884 1.00 97.06 206 VAL A N 1
ATOM 1707 C CA . VAL A 1 206 ? 0.770 -7.459 -1.052 1.00 97.06 206 VAL A CA 1
ATOM 1708 C C . VAL A 1 206 ? 1.285 -8.603 -1.931 1.00 97.06 206 VAL A C 1
ATOM 1710 O O . VAL A 1 206 ? 0.506 -9.345 -2.527 1.00 97.06 206 VAL A O 1
ATOM 1713 N N . ARG A 1 207 ? 2.606 -8.775 -2.066 1.00 92.69 207 ARG A N 1
ATOM 1714 C CA . ARG A 1 207 ? 3.184 -9.774 -2.990 1.00 92.69 207 ARG A CA 1
ATOM 1715 C C . ARG A 1 207 ? 2.986 -11.222 -2.525 1.00 92.69 207 ARG A C 1
ATOM 1717 O O . ARG A 1 207 ? 3.269 -12.144 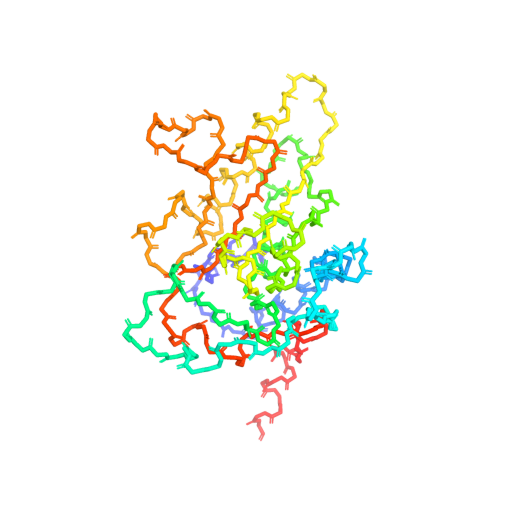-3.283 1.00 92.69 207 ARG A O 1
ATOM 1724 N N . SER A 1 208 ? 2.572 -11.424 -1.275 1.00 94.50 208 SER A N 1
ATOM 1725 C CA . SER A 1 208 ? 2.245 -12.739 -0.713 1.00 94.50 208 SER A CA 1
ATOM 1726 C C . SER A 1 208 ? 0.823 -13.195 -1.069 1.00 94.50 208 SER A C 1
ATOM 1728 O O . SER A 1 208 ? 0.415 -14.300 -0.697 1.00 94.50 208 SER A O 1
ATOM 1730 N N . PHE A 1 209 ? 0.057 -12.355 -1.772 1.00 96.44 209 PHE A N 1
ATOM 1731 C CA . PHE A 1 209 ? -1.285 -12.680 -2.229 1.00 96.44 209 PHE A CA 1
ATOM 1732 C C . PHE A 1 209 ? -1.247 -13.760 -3.312 1.00 96.44 209 PHE A C 1
ATOM 1734 O O . PHE A 1 209 ? -0.368 -13.794 -4.175 1.00 96.4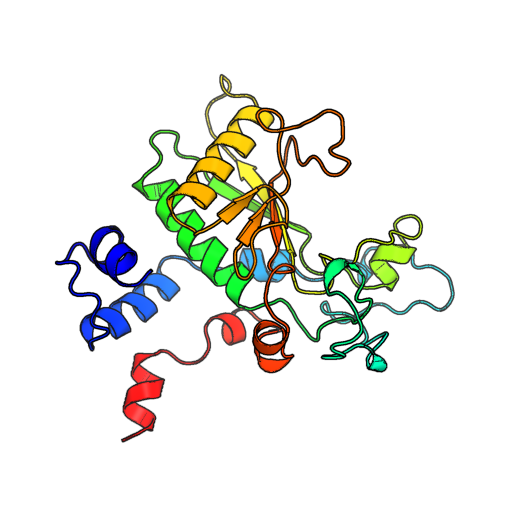4 209 PHE A O 1
ATOM 1741 N N . GLU A 1 210 ? -2.236 -14.648 -3.279 1.00 95.88 210 GLU A N 1
ATOM 1742 C CA . GLU A 1 210 ? -2.480 -15.600 -4.354 1.00 95.88 210 GLU A CA 1
ATOM 1743 C C . GLU A 1 210 ? -2.786 -14.875 -5.668 1.00 95.88 210 GLU A C 1
ATOM 1745 O O . GLU A 1 210 ? -3.343 -13.779 -5.691 1.00 95.88 210 GLU A O 1
ATOM 1750 N N . LEU A 1 211 ? -2.484 -15.533 -6.787 1.00 95.44 211 LEU A N 1
ATOM 1751 C CA . LEU A 1 211 ? -2.545 -14.934 -8.121 1.00 95.44 211 LEU A CA 1
ATOM 1752 C C . LEU A 1 211 ? -3.927 -14.357 -8.472 1.00 95.44 211 LEU A C 1
ATOM 1754 O O . LEU A 1 211 ? -4.017 -13.264 -9.025 1.00 95.44 211 LEU A O 1
ATOM 1758 N N . LYS A 1 212 ? -5.001 -15.034 -8.042 1.00 96.62 212 LYS A N 1
ATOM 1759 C CA . LYS A 1 212 ? -6.399 -14.583 -8.181 1.00 96.62 212 LYS A CA 1
ATOM 1760 C C . LYS A 1 212 ? -6.705 -13.260 -7.468 1.00 96.62 212 LYS A C 1
ATOM 1762 O O . LYS A 1 212 ? -7.708 -12.630 -7.768 1.00 96.62 212 LYS A O 1
ATOM 1767 N N . TYR A 1 213 ? -5.883 -12.849 -6.505 1.00 97.25 213 TYR A N 1
ATOM 1768 C CA . TYR A 1 213 ? -5.984 -11.557 -5.823 1.00 97.25 213 TYR A CA 1
ATOM 1769 C C . TYR A 1 213 ? -5.022 -10.519 -6.405 1.00 97.25 213 TYR A C 1
ATOM 1771 O O . TYR A 1 213 ? -5.005 -9.393 -5.939 1.00 97.25 213 TYR A O 1
ATOM 1779 N N . LEU A 1 214 ? -4.253 -10.874 -7.436 1.00 97.12 214 LEU A N 1
ATOM 1780 C CA . LEU A 1 214 ? -3.336 -9.997 -8.167 1.00 97.12 214 LEU A CA 1
ATOM 1781 C C . LEU A 1 214 ? -3.759 -9.857 -9.638 1.00 97.12 214 LEU A C 1
ATOM 1783 O O . LEU A 1 214 ? -2.942 -9.613 -10.520 1.00 97.12 214 LEU A O 1
ATOM 1787 N N . GLU A 1 215 ? -5.040 -10.042 -9.945 1.00 97.62 215 GLU A N 1
ATOM 1788 C CA . GLU A 1 215 ? -5.573 -9.726 -11.271 1.00 97.62 215 GLU A CA 1
ATOM 1789 C C . GLU A 1 215 ? -5.568 -8.209 -11.521 1.00 97.62 215 GLU A C 1
ATOM 1791 O O . GLU A 1 215 ? -5.864 -7.425 -10.620 1.00 97.62 215 GLU A O 1
ATOM 1796 N N . ASP A 1 216 ? -5.328 -7.794 -12.768 1.00 98.19 216 ASP A N 1
ATOM 1797 C CA . ASP A 1 216 ? -5.288 -6.387 -13.202 1.00 98.19 216 ASP A CA 1
ATOM 1798 C C . ASP A 1 216 ? -6.473 -5.540 -12.718 1.00 98.19 216 ASP A C 1
ATOM 1800 O O . ASP A 1 216 ? -6.304 -4.358 -12.436 1.00 98.19 216 ASP A O 1
ATOM 1804 N N . LYS A 1 217 ? -7.663 -6.140 -12.577 1.00 96.94 217 LYS A N 1
ATOM 1805 C CA . LYS A 1 217 ? -8.883 -5.463 -12.104 1.00 96.94 217 LYS A CA 1
ATOM 1806 C C . LYS A 1 217 ? -8.767 -4.884 -10.686 1.00 96.94 217 LYS A C 1
ATOM 1808 O O . LYS A 1 217 ? -9.562 -4.025 -10.318 1.00 96.94 217 LYS A O 1
ATOM 1813 N N . TYR A 1 218 ? -7.804 -5.350 -9.890 1.00 97.94 218 TYR A N 1
ATOM 1814 C CA . TYR A 1 218 ? -7.534 -4.823 -8.550 1.00 97.94 218 TYR A CA 1
ATOM 1815 C C . TYR A 1 218 ? -6.488 -3.704 -8.539 1.00 97.94 218 TYR A C 1
ATOM 1817 O O . TYR A 1 218 ? -6.234 -3.118 -7.483 1.00 97.94 218 TYR A O 1
ATOM 1825 N N . PHE A 1 219 ? -5.891 -3.389 -9.690 1.00 98.44 219 PHE A N 1
ATOM 1826 C CA . PHE A 1 219 ? -4.910 -2.325 -9.838 1.00 98.44 219 PHE A CA 1
ATOM 1827 C C . PHE A 1 219 ? -5.564 -1.080 -10.424 1.00 98.44 219 PHE A C 1
ATOM 1829 O O . PHE A 1 219 ? -6.233 -1.118 -11.454 1.00 98.44 219 PHE A O 1
ATOM 1836 N N . VAL A 1 220 ? -5.358 0.043 -9.747 1.00 98.50 220 VAL A N 1
ATOM 1837 C CA . VAL A 1 220 ? -6.050 1.300 -10.021 1.00 98.50 220 VAL A CA 1
ATOM 1838 C C . VAL A 1 220 ? -5.059 2.430 -10.282 1.00 98.50 220 VAL A C 1
ATOM 1840 O O . VAL A 1 220 ? -3.905 2.383 -9.850 1.00 98.50 220 VAL A O 1
ATOM 1843 N N . LYS A 1 221 ? -5.501 3.454 -11.013 1.00 98.44 221 LYS A N 1
ATOM 1844 C CA . LYS A 1 221 ? -4.669 4.579 -11.475 1.00 98.44 221 LYS A CA 1
ATOM 1845 C C . LYS A 1 221 ? -5.048 5.918 -10.837 1.00 98.44 221 LYS A C 1
ATOM 1847 O O . LYS A 1 221 ? -4.449 6.944 -11.161 1.00 98.44 221 LYS A O 1
ATOM 1852 N N . SER A 1 222 ? -6.025 5.922 -9.935 1.00 98.19 222 SER A N 1
ATOM 1853 C CA . SER A 1 222 ? -6.540 7.125 -9.279 1.00 98.19 222 SER A CA 1
ATOM 1854 C C . SER A 1 222 ? -7.143 6.806 -7.906 1.00 98.19 222 SER A C 1
ATOM 1856 O O . SER A 1 222 ? -7.496 5.654 -7.640 1.00 98.19 222 SER A O 1
ATOM 1858 N N . ALA A 1 223 ? -7.253 7.820 -7.043 1.00 97.19 223 ALA A N 1
ATOM 1859 C CA . ALA A 1 223 ? -7.883 7.694 -5.727 1.00 97.19 223 ALA A CA 1
ATOM 1860 C C . ALA A 1 223 ? -9.387 7.413 -5.861 1.00 97.19 223 ALA A C 1
ATOM 1862 O O . ALA A 1 223 ? -9.946 6.578 -5.157 1.00 97.19 223 ALA A O 1
ATOM 1863 N N . GLU A 1 224 ? -10.012 8.016 -6.865 1.00 96.69 224 GLU A N 1
ATOM 1864 C CA . GLU A 1 224 ? -11.404 7.813 -7.242 1.00 96.69 224 GLU A CA 1
ATOM 1865 C C . GLU A 1 224 ? -11.670 6.344 -7.594 1.00 96.69 224 GLU A C 1
ATOM 1867 O O . GLU A 1 224 ? -12.687 5.786 -7.203 1.00 96.69 224 GLU A O 1
ATOM 1872 N N . GLN A 1 225 ? -10.730 5.669 -8.265 1.00 97.06 225 GLN A N 1
ATOM 1873 C CA . GLN A 1 225 ? -10.828 4.230 -8.536 1.00 97.06 225 GLN A CA 1
ATOM 1874 C C . GLN A 1 225 ? -10.532 3.352 -7.310 1.00 97.06 225 GLN A C 1
ATOM 1876 O O . GLN A 1 225 ? -11.023 2.223 -7.250 1.00 97.06 225 GLN A O 1
ATOM 1881 N N . VAL A 1 226 ? -9.732 3.827 -6.344 1.00 96.31 226 VAL A N 1
ATOM 1882 C CA . VAL A 1 226 ? -9.581 3.142 -5.046 1.00 96.31 226 VAL A CA 1
ATOM 1883 C C . VAL A 1 226 ? -10.919 3.123 -4.315 1.00 96.31 226 VAL A C 1
ATOM 1885 O O . VAL A 1 226 ? -11.299 2.076 -3.788 1.00 96.31 226 VAL A O 1
ATOM 1888 N N . ASN A 1 227 ? -11.600 4.267 -4.303 1.00 93.19 227 ASN A N 1
ATOM 1889 C CA . ASN A 1 227 ? -12.884 4.451 -3.639 1.00 93.19 227 ASN A CA 1
ATOM 1890 C C . ASN A 1 227 ? -13.995 3.696 -4.387 1.00 93.19 227 ASN A C 1
ATOM 1892 O O . ASN A 1 227 ? -14.753 2.927 -3.806 1.00 93.19 227 ASN A O 1
ATOM 1896 N N . GLY A 1 228 ? -14.021 3.821 -5.715 1.00 90.31 228 GLY A N 1
ATOM 1897 C CA . GLY A 1 228 ? -15.086 3.266 -6.538 1.00 90.31 228 GLY A CA 1
ATOM 1898 C C . GLY A 1 228 ? -16.423 3.961 -6.278 1.00 90.31 228 GLY A C 1
ATOM 1899 O O . GLY A 1 228 ? -16.479 5.097 -5.813 1.00 90.31 228 GLY A O 1
ATOM 1900 N N . LEU A 1 229 ? -17.514 3.277 -6.619 1.00 88.81 229 LEU A N 1
ATOM 1901 C CA . LEU A 1 229 ? -18.850 3.708 -6.212 1.00 88.81 229 LEU A CA 1
ATOM 1902 C C . LEU A 1 229 ? -19.050 3.402 -4.730 1.00 88.81 229 LEU A C 1
ATOM 1904 O O . LEU A 1 229 ? -18.592 2.355 -4.269 1.00 88.81 229 LEU A O 1
ATOM 1908 N N . SER A 1 230 ? -19.797 4.263 -4.033 1.00 87.31 230 SER A N 1
ATOM 1909 C CA . SER A 1 230 ? -20.205 3.970 -2.660 1.00 87.31 230 SER A CA 1
ATOM 1910 C C . SER A 1 230 ? -20.921 2.624 -2.600 1.00 87.31 230 SER A C 1
ATOM 1912 O O . SER A 1 230 ? -21.683 2.247 -3.507 1.00 87.31 230 SER A O 1
ATOM 1914 N N . MET A 1 231 ? -20.663 1.880 -1.534 1.00 86.25 231 MET A N 1
ATOM 1915 C CA . MET A 1 231 ? -21.237 0.559 -1.335 1.00 86.25 231 MET A CA 1
ATOM 1916 C C . MET A 1 231 ? -22.767 0.640 -1.297 1.00 86.25 231 MET A C 1
ATOM 1918 O O . MET A 1 231 ? -23.441 -0.219 -1.873 1.00 86.25 231 MET A O 1
ATOM 1922 N N . LEU A 1 232 ? -23.321 1.722 -0.740 1.00 85.94 232 LEU A N 1
ATOM 1923 C CA . LEU A 1 232 ? -24.755 2.009 -0.796 1.00 85.94 232 LEU A CA 1
ATOM 1924 C C . LEU A 1 232 ? -25.291 2.103 -2.239 1.00 85.94 232 LEU A C 1
ATOM 1926 O O . LEU A 1 232 ? -26.332 1.517 -2.557 1.00 85.94 232 LEU A O 1
ATOM 1930 N N . SER A 1 233 ? -24.570 2.788 -3.133 1.00 87.12 233 SER A N 1
ATOM 1931 C CA . SER A 1 233 ? -24.966 2.919 -4.545 1.00 87.12 233 SER A CA 1
ATOM 1932 C C . SER A 1 233 ? -24.911 1.576 -5.272 1.00 87.12 233 SER A C 1
ATOM 1934 O O . SER A 1 233 ? -25.779 1.269 -6.087 1.00 87.12 233 SER A O 1
ATOM 1936 N N . LEU A 1 234 ? -23.911 0.746 -4.964 1.00 84.88 234 LEU A N 1
ATOM 1937 C CA . LEU A 1 234 ? -23.750 -0.577 -5.572 1.00 84.88 234 LEU A CA 1
ATOM 1938 C C . LEU A 1 234 ? -24.874 -1.549 -5.202 1.00 84.88 234 LEU A C 1
ATOM 1940 O O . LEU A 1 234 ? -25.219 -2.407 -6.015 1.00 84.88 234 LEU A O 1
ATOM 1944 N N . ILE A 1 235 ? -25.427 -1.434 -3.994 1.00 84.06 235 ILE A N 1
ATOM 1945 C CA . ILE A 1 235 ? -26.551 -2.264 -3.546 1.00 84.06 235 ILE A CA 1
ATOM 1946 C C . ILE A 1 235 ? -27.856 -1.771 -4.170 1.00 84.06 235 ILE A C 1
ATOM 1948 O O . ILE A 1 235 ? -28.622 -2.576 -4.692 1.00 84.06 235 ILE A O 1
ATOM 1952 N N . THR A 1 236 ? -28.074 -0.455 -4.184 1.00 77.25 236 THR A N 1
ATOM 1953 C CA . THR A 1 236 ? -29.302 0.147 -4.731 1.00 77.25 236 THR A CA 1
ATOM 1954 C C . THR A 1 236 ? -29.434 -0.082 -6.239 1.00 77.25 236 THR A C 1
ATOM 1956 O O . THR A 1 236 ? -30.525 -0.355 -6.718 1.00 77.25 236 THR A O 1
ATOM 1959 N N . ASN A 1 237 ? -28.323 -0.059 -6.984 1.00 69.56 237 ASN A N 1
ATOM 1960 C CA . ASN A 1 237 ? -28.310 -0.280 -8.438 1.00 69.56 237 ASN A CA 1
ATOM 1961 C C . ASN A 1 237 ? -28.402 -1.761 -8.861 1.00 69.56 237 ASN A C 1
ATOM 1963 O O . ASN A 1 237 ? -28.328 -2.058 -10.053 1.00 69.56 237 ASN A O 1
ATOM 1967 N N . LYS A 1 238 ? -28.491 -2.699 -7.909 1.00 56.41 238 LYS A N 1
ATOM 1968 C CA . LYS A 1 238 ? -28.705 -4.132 -8.176 1.00 56.41 238 LYS A CA 1
ATOM 1969 C C . LYS A 1 238 ? -30.142 -4.599 -7.901 1.00 56.41 238 LYS A C 1
ATOM 1971 O O . LYS A 1 238 ? -30.409 -5.783 -8.107 1.00 56.41 238 LYS A O 1
ATOM 1976 N N . GLY A 1 239 ? -31.014 -3.710 -7.418 1.00 44.25 239 GLY A N 1
ATOM 1977 C CA . GLY A 1 239 ? -32.465 -3.924 -7.343 1.00 44.25 239 GLY A CA 1
ATOM 1978 C C . GLY A 1 239 ? -33.152 -3.455 -8.614 1.00 44.25 239 GLY A C 1
ATOM 1979 O O . GLY A 1 239 ? -34.166 -4.088 -8.973 1.00 44.25 239 GLY A O 1
#